Protein AF-A0A2T8ILS7-F1 (afdb_monomer_lite)

Sequence (224 aa):
MAMILRFVNDEGKVMERFLGLNHIEKCTSVALKEALVCMISSHKLSISKLRGQSYDGASNMRREFKDNLSRALQRKDQDKVEAMHLINGVKERLQDTRDNGWEPLFKRVKSFCDKNEIKVPNMDEEVNARGTYARRRQKVTNMHFYNVEIFLAAIDAILTEMNHRFSEVSSELLVCMAALNPRNSFSSFLVDKLVRLAEIYAEDFDVGHILVLPSELREFHFRV

Structure (mmCIF, N/CA/C/O backbone):
data_AF-A0A2T8ILS7-F1
#
_entry.id   AF-A0A2T8ILS7-F1
#
loop_
_atom_site.group_PDB
_atom_site.id
_atom_site.type_symbol
_atom_site.label_atom_id
_atom_site.label_alt_id
_atom_site.label_comp_id
_atom_site.label_asym_id
_atom_site.label_entity_id
_atom_site.label_seq_id
_atom_site.pdbx_PDB_ins_code
_atom_site.Cartn_x
_atom_site.Cartn_y
_atom_site.Cartn_z
_atom_site.occupancy
_atom_site.B_iso_or_equiv
_atom_site.auth_seq_id
_atom_site.auth_comp_id
_atom_site.auth_asym_id
_atom_site.auth_atom_id
_atom_site.pdbx_PDB_model_num
ATOM 1 N N . MET A 1 1 ? -22.811 -10.529 0.204 1.00 79.19 1 MET A N 1
ATOM 2 C CA . MET A 1 1 ? -22.446 -9.496 -0.787 1.00 79.19 1 MET A CA 1
ATOM 3 C C . MET A 1 1 ? -23.027 -8.167 -0.344 1.00 79.19 1 MET A C 1
ATOM 5 O O . MET A 1 1 ? -24.235 -8.092 -0.161 1.00 79.19 1 MET A O 1
ATOM 9 N N . ALA A 1 2 ? -22.184 -7.159 -0.134 1.00 81.75 2 ALA A N 1
ATOM 10 C CA . ALA A 1 2 ? -22.616 -5.783 0.099 1.00 81.75 2 ALA A CA 1
ATOM 11 C C . ALA A 1 2 ? -22.694 -5.043 -1.237 1.00 81.75 2 ALA A C 1
ATOM 13 O O . ALA A 1 2 ? -21.825 -5.244 -2.084 1.00 81.75 2 ALA A O 1
ATOM 14 N N . MET A 1 3 ? -23.715 -4.210 -1.430 1.00 83.69 3 MET A N 1
ATOM 15 C CA . MET A 1 3 ? -23.865 -3.421 -2.651 1.00 83.69 3 MET A CA 1
ATOM 16 C C . MET A 1 3 ? -23.933 -1.934 -2.316 1.00 83.69 3 MET A C 1
ATOM 18 O O . MET A 1 3 ? -24.738 -1.504 -1.489 1.00 83.69 3 MET A O 1
ATOM 22 N N . ILE A 1 4 ? -23.075 -1.154 -2.967 1.00 87.31 4 ILE A N 1
ATOM 23 C CA . ILE A 1 4 ? -23.024 0.303 -2.863 1.00 87.31 4 ILE A CA 1
ATOM 24 C C . ILE A 1 4 ? -23.190 0.854 -4.276 1.00 87.31 4 ILE A C 1
ATOM 26 O O . ILE A 1 4 ? -22.501 0.425 -5.200 1.00 87.31 4 ILE A O 1
ATOM 30 N N . LEU A 1 5 ? -24.117 1.791 -4.448 1.00 87.75 5 LEU A N 1
ATOM 31 C CA . LEU A 1 5 ? -24.317 2.508 -5.697 1.00 87.75 5 LEU A CA 1
ATOM 32 C C . LEU A 1 5 ? -23.567 3.830 -5.649 1.00 87.75 5 LEU A C 1
ATOM 34 O O . LEU A 1 5 ? -23.830 4.653 -4.774 1.00 87.75 5 LEU A O 1
ATOM 38 N N . ARG A 1 6 ? -22.697 4.052 -6.631 1.00 89.12 6 ARG A N 1
ATOM 39 C CA . ARG A 1 6 ? -22.097 5.357 -6.903 1.00 89.12 6 ARG A CA 1
ATOM 40 C C . ARG A 1 6 ? -22.792 5.979 -8.113 1.00 89.12 6 ARG A C 1
ATOM 42 O O . ARG A 1 6 ? -22.837 5.360 -9.174 1.00 89.12 6 ARG A O 1
ATOM 49 N N . PHE A 1 7 ? -23.335 7.181 -7.965 1.00 87.81 7 PHE A N 1
ATOM 50 C CA . PHE A 1 7 ? -23.998 7.918 -9.045 1.00 87.81 7 PHE A CA 1
ATOM 51 C C . PHE A 1 7 ? -23.718 9.419 -8.938 1.00 87.81 7 PHE A C 1
ATOM 53 O O . PHE A 1 7 ? -23.184 9.879 -7.936 1.00 87.81 7 PHE A O 1
ATOM 60 N N . VAL A 1 8 ? -24.048 10.181 -9.978 1.00 89.19 8 VAL A N 1
ATOM 61 C CA . VAL A 1 8 ? -23.941 11.646 -9.977 1.00 89.19 8 VAL A CA 1
ATOM 62 C C . VAL A 1 8 ? -25.347 12.217 -9.822 1.00 89.19 8 VAL A C 1
ATOM 64 O O . VAL A 1 8 ? -26.252 11.768 -10.526 1.00 89.19 8 VAL A O 1
ATOM 67 N N . ASN A 1 9 ? -25.551 13.130 -8.871 1.00 89.56 9 ASN A N 1
ATOM 68 C CA . ASN A 1 9 ? -26.843 13.794 -8.684 1.00 89.56 9 ASN A CA 1
ATOM 69 C C . ASN A 1 9 ? -27.039 14.940 -9.695 1.00 89.56 9 ASN A C 1
ATOM 71 O O . ASN A 1 9 ? -26.134 15.277 -10.458 1.00 89.56 9 ASN A O 1
ATOM 75 N N . ASP A 1 10 ? -28.210 15.575 -9.665 1.00 91.62 10 ASP A N 1
ATOM 76 C CA . ASP A 1 10 ? -28.548 16.674 -10.581 1.00 91.62 10 ASP A CA 1
ATOM 77 C C . ASP A 1 10 ? -27.663 17.925 -10.387 1.00 91.62 10 ASP A C 1
ATOM 79 O O . ASP A 1 10 ? -27.574 18.771 -11.271 1.00 91.62 10 ASP A O 1
ATOM 83 N N . GLU A 1 11 ? -26.944 18.020 -9.263 1.00 92.25 11 GLU A N 1
ATOM 84 C CA . GLU A 1 11 ? -25.957 19.073 -8.981 1.00 92.25 11 GLU A CA 1
ATOM 85 C C . GLU A 1 11 ? -24.552 18.742 -9.521 1.00 92.25 11 GLU A C 1
ATOM 87 O O . GLU A 1 11 ? -23.601 19.483 -9.272 1.00 92.25 11 GLU A O 1
ATOM 92 N N . GLY A 1 12 ? -24.379 17.609 -10.208 1.00 90.75 12 GLY A N 1
ATOM 93 C CA . GLY A 1 12 ? -23.079 17.164 -10.709 1.00 90.75 12 GLY A CA 1
ATOM 94 C C . GLY A 1 12 ? -22.152 16.582 -9.634 1.00 90.75 12 GLY A C 1
ATOM 95 O O . GLY A 1 12 ? -20.979 16.330 -9.910 1.00 90.75 12 GLY A O 1
ATOM 96 N N . LYS A 1 13 ? -22.645 16.341 -8.413 1.00 87.75 13 LYS A N 1
ATOM 97 C CA . LYS A 1 13 ? -21.859 15.772 -7.309 1.00 87.75 13 LYS A CA 1
ATOM 98 C C . LYS A 1 13 ? -21.913 14.250 -7.323 1.00 87.75 13 LYS A C 1
ATOM 100 O O . LYS A 1 13 ? -22.972 13.651 -7.510 1.00 87.75 13 LYS A O 1
ATOM 105 N N . VAL A 1 14 ? -20.763 13.622 -7.079 1.00 89.19 14 VAL A N 1
ATOM 106 C CA . VAL A 1 14 ? -20.658 12.168 -6.906 1.00 89.19 14 VAL A CA 1
ATOM 107 C C . VAL A 1 14 ? -21.230 11.785 -5.544 1.00 89.19 14 VAL A C 1
ATOM 109 O O . VAL A 1 14 ? -20.786 12.282 -4.513 1.00 89.19 14 VAL A O 1
ATOM 112 N N . MET A 1 15 ? -22.195 10.876 -5.552 1.00 88.12 15 MET A N 1
ATOM 113 C CA . MET A 1 15 ? -22.892 10.365 -4.381 1.00 88.12 15 MET A CA 1
ATOM 114 C C . MET A 1 15 ? -22.696 8.856 -4.272 1.00 88.12 15 MET A C 1
ATOM 116 O O . MET A 1 15 ? -22.739 8.144 -5.277 1.00 88.12 15 MET A O 1
ATOM 120 N N . GLU A 1 16 ? -22.549 8.363 -3.044 1.00 91.06 16 GLU A N 1
ATOM 121 C CA . GLU A 1 16 ? -22.534 6.935 -2.733 1.00 91.06 16 GLU A CA 1
ATOM 122 C C . GLU A 1 16 ? -23.684 6.577 -1.795 1.00 91.06 16 GLU A C 1
ATOM 124 O O . GLU A 1 16 ? -23.950 7.266 -0.805 1.00 91.06 16 GLU A O 1
ATOM 129 N N . ARG A 1 17 ? -24.399 5.498 -2.118 1.00 87.56 17 ARG A N 1
ATOM 130 C CA . ARG A 1 17 ? -25.520 4.997 -1.323 1.00 87.56 17 ARG A CA 1
ATOM 131 C C . ARG A 1 17 ? -25.414 3.497 -1.147 1.00 87.56 17 ARG A C 1
ATOM 133 O O . ARG A 1 17 ? -25.366 2.742 -2.115 1.00 87.56 17 ARG A O 1
ATOM 140 N N . PHE A 1 18 ? -25.399 3.073 0.106 1.00 86.50 18 PHE A N 1
ATOM 141 C CA . PHE A 1 18 ? -25.503 1.669 0.456 1.00 86.50 18 PHE A CA 1
ATOM 142 C C . PHE A 1 18 ? -26.910 1.152 0.128 1.00 86.50 18 PHE A C 1
ATOM 144 O O . PHE A 1 18 ? -27.898 1.747 0.550 1.00 86.50 18 PHE A O 1
ATOM 151 N N . LEU A 1 19 ? -26.986 0.068 -0.644 1.00 86.38 19 LEU A N 1
ATOM 152 C CA . LEU A 1 19 ? -28.240 -0.565 -1.067 1.00 86.38 19 LEU A CA 1
ATOM 153 C C . LEU A 1 19 ? -28.626 -1.751 -0.180 1.00 86.38 19 LEU A C 1
ATOM 155 O O . LEU A 1 19 ? -29.806 -2.053 -0.048 1.00 86.38 19 LEU A O 1
ATOM 159 N N . GLY A 1 20 ? -27.650 -2.428 0.429 1.00 85.81 20 GLY A N 1
ATOM 160 C CA . GLY A 1 20 ? -27.923 -3.522 1.356 1.00 85.81 20 GLY A CA 1
ATOM 161 C C . GLY A 1 20 ? -26.911 -4.661 1.315 1.00 85.81 20 GLY A C 1
ATOM 162 O O . GLY A 1 20 ? -25.931 -4.655 0.562 1.00 85.81 20 GLY A O 1
ATOM 163 N N . LEU A 1 21 ? -27.186 -5.666 2.150 1.00 84.88 21 LEU A N 1
ATOM 164 C CA . LEU A 1 21 ? -26.481 -6.945 2.196 1.00 84.88 21 LEU A CA 1
ATOM 165 C C . LEU A 1 21 ? -27.379 -8.031 1.608 1.00 84.88 21 LEU A C 1
ATOM 167 O O . LEU A 1 21 ? -28.481 -8.246 2.101 1.00 84.88 21 LEU A O 1
ATOM 171 N N . ASN A 1 22 ? -26.887 -8.754 0.600 1.00 82.06 22 ASN A N 1
ATOM 172 C CA . ASN A 1 22 ? -27.479 -10.026 0.191 1.00 82.06 22 ASN A CA 1
ATOM 173 C C . ASN A 1 22 ? -26.662 -11.180 0.754 1.00 82.06 22 ASN A C 1
ATOM 175 O O . ASN A 1 22 ? -25.435 -11.216 0.574 1.00 82.06 22 ASN A O 1
ATOM 179 N N . HIS A 1 23 ? -27.326 -12.137 1.388 1.00 82.31 23 HIS A N 1
ATOM 180 C CA . HIS A 1 23 ? -26.690 -13.403 1.708 1.00 82.31 23 HIS A CA 1
ATOM 181 C C . HIS A 1 23 ? -26.564 -14.230 0.423 1.00 82.31 23 HIS A C 1
ATOM 183 O O . HIS A 1 23 ? -27.517 -14.351 -0.337 1.00 82.31 23 HIS A O 1
ATOM 189 N N . ILE A 1 24 ? -25.372 -14.761 0.154 1.00 78.62 24 ILE A N 1
ATOM 190 C CA . ILE A 1 24 ? -25.114 -15.610 -1.011 1.00 78.62 24 ILE A CA 1
ATOM 191 C C . ILE A 1 24 ? -24.336 -16.815 -0.504 1.00 78.62 24 ILE A C 1
ATOM 193 O O . ILE A 1 24 ? -23.228 -16.651 0.004 1.00 78.62 24 ILE A O 1
ATOM 197 N N . GLU A 1 25 ? -24.906 -18.010 -0.648 1.00 75.19 25 GLU A N 1
ATOM 198 C CA . GLU A 1 25 ? -24.285 -19.252 -0.172 1.00 75.19 25 GLU A CA 1
ATOM 199 C C . GLU A 1 25 ? -23.002 -19.603 -0.941 1.00 75.19 25 GLU A C 1
ATOM 201 O O . GLU A 1 25 ? -22.068 -20.169 -0.377 1.00 75.19 25 GLU A O 1
ATOM 206 N N . LYS A 1 26 ? -22.935 -19.266 -2.239 1.00 73.88 26 LYS A N 1
ATOM 207 C CA . LYS A 1 26 ? -21.796 -19.574 -3.118 1.00 73.88 26 LYS A CA 1
ATOM 208 C C . LYS A 1 26 ? -21.398 -18.366 -3.966 1.00 73.88 26 LYS A C 1
ATOM 210 O O . LYS A 1 26 ? -22.186 -17.894 -4.778 1.00 73.88 26 LYS A O 1
ATOM 215 N N . CYS A 1 27 ? -20.144 -17.923 -3.869 1.00 75.88 27 CYS A N 1
ATOM 216 C CA . CYS A 1 27 ? -19.578 -16.819 -4.663 1.00 75.88 27 CYS A CA 1
ATOM 217 C C . CYS A 1 27 ? -19.239 -17.222 -6.115 1.00 75.88 27 CYS A C 1
ATOM 219 O O . CYS A 1 27 ? -18.140 -16.961 -6.600 1.00 75.88 27 CYS A O 1
ATOM 221 N N . THR A 1 28 ? -20.157 -17.893 -6.810 1.00 79.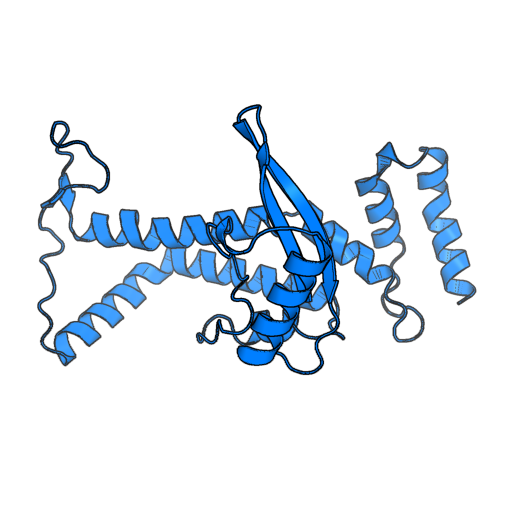06 28 THR A N 1
ATOM 222 C CA . THR A 1 28 ? -20.011 -18.176 -8.248 1.00 79.06 28 THR A CA 1
ATOM 223 C C . THR A 1 28 ? -20.454 -16.969 -9.073 1.00 79.06 28 THR A C 1
ATOM 225 O O . THR A 1 28 ? -21.266 -16.162 -8.619 1.00 79.06 28 THR A O 1
ATOM 228 N N . SER A 1 29 ? -19.952 -16.844 -10.303 1.00 72.81 29 SER A N 1
ATOM 229 C CA . SER A 1 29 ? -20.335 -15.755 -11.216 1.00 72.81 29 SER A CA 1
ATOM 230 C C . SER A 1 29 ? -21.847 -15.697 -11.469 1.00 72.81 29 SER A C 1
ATOM 232 O O . SER A 1 29 ? -22.412 -14.608 -11.540 1.00 72.81 29 SER A O 1
ATOM 234 N N . VAL A 1 30 ? -22.511 -16.854 -11.548 1.00 78.75 30 VAL A N 1
ATOM 235 C CA . VAL A 1 30 ? -23.964 -16.962 -11.750 1.00 78.75 30 VAL A CA 1
ATOM 236 C C . VAL A 1 30 ? -24.731 -16.473 -10.521 1.00 78.75 30 VAL A C 1
ATOM 238 O O . VAL A 1 30 ? -25.553 -15.569 -10.644 1.00 78.75 30 VAL A O 1
ATOM 241 N N . ALA A 1 31 ? -24.401 -16.982 -9.330 1.00 80.56 31 ALA A N 1
ATOM 242 C CA . ALA A 1 31 ? -25.081 -16.595 -8.092 1.00 80.56 31 ALA A CA 1
ATOM 243 C C . ALA A 1 31 ? -24.886 -15.106 -7.751 1.00 80.56 31 ALA A C 1
ATOM 245 O O . ALA A 1 31 ? -25.811 -14.440 -7.291 1.00 80.56 31 ALA A O 1
ATOM 246 N N . LEU A 1 32 ? -23.696 -14.554 -8.018 1.00 82.50 32 LEU A N 1
ATOM 247 C CA . LEU A 1 32 ? -23.422 -13.125 -7.844 1.00 82.50 32 LEU A CA 1
ATOM 248 C C . LEU A 1 32 ? -24.237 -12.267 -8.816 1.00 82.50 32 LEU A C 1
ATOM 250 O O . LEU A 1 32 ? -24.796 -11.248 -8.410 1.00 82.50 32 LEU A O 1
ATOM 254 N N . LYS A 1 33 ? -24.332 -12.685 -10.085 1.00 85.69 33 LYS A N 1
ATOM 255 C CA . LYS A 1 33 ? -25.158 -12.009 -11.090 1.00 85.69 33 LYS A CA 1
ATOM 256 C C . LYS A 1 33 ? -26.623 -11.992 -10.661 1.00 85.69 33 LYS A C 1
ATOM 258 O O . LYS A 1 33 ? -27.232 -10.928 -10.667 1.00 85.69 33 LYS A O 1
ATOM 263 N N . GLU A 1 34 ? -27.180 -13.137 -10.280 1.00 86.44 34 GLU A N 1
ATOM 264 C CA . GLU A 1 34 ? -28.579 -13.244 -9.850 1.00 86.44 34 GLU A CA 1
ATOM 265 C C . GLU A 1 34 ? -28.856 -12.373 -8.624 1.00 86.44 34 GLU A C 1
ATOM 267 O O . GLU A 1 34 ? -29.776 -11.558 -8.643 1.00 86.44 34 GLU A O 1
ATOM 272 N N . ALA A 1 35 ? -28.003 -12.450 -7.600 1.00 85.94 35 ALA A N 1
ATOM 273 C CA . ALA A 1 35 ? -28.140 -11.643 -6.392 1.00 85.94 35 ALA A CA 1
ATOM 274 C C . ALA A 1 35 ? -28.085 -10.130 -6.669 1.00 85.94 35 ALA A C 1
ATOM 276 O O . ALA A 1 35 ? -28.807 -9.361 -6.027 1.00 85.94 35 ALA A O 1
ATOM 277 N N . LEU A 1 36 ? -27.245 -9.698 -7.616 1.00 87.06 36 LEU A N 1
ATOM 278 C CA . LEU A 1 36 ? -27.123 -8.299 -8.026 1.00 87.06 36 LEU A CA 1
ATOM 279 C C . LEU A 1 36 ? -28.360 -7.843 -8.804 1.00 87.06 36 LEU A C 1
ATOM 281 O O . LEU A 1 36 ? -28.938 -6.804 -8.486 1.00 87.06 36 LEU A O 1
ATOM 285 N N . VAL A 1 37 ? -28.811 -8.642 -9.774 1.00 87.81 37 VAL A N 1
ATOM 286 C CA . VAL A 1 37 ? -30.026 -8.364 -10.553 1.00 87.81 37 VAL A CA 1
ATOM 287 C C . VAL A 1 37 ? -31.246 -8.269 -9.636 1.00 87.81 37 VAL A C 1
ATOM 289 O O . VAL A 1 37 ? -32.008 -7.305 -9.737 1.00 87.81 37 VAL A O 1
ATOM 292 N N . CYS A 1 38 ? -31.405 -9.210 -8.701 1.00 86.94 38 CYS A N 1
ATOM 293 C CA . CYS A 1 38 ? -32.498 -9.204 -7.731 1.00 86.94 38 CYS A CA 1
ATOM 294 C C . CYS A 1 38 ? -32.485 -7.944 -6.857 1.00 86.94 38 CYS A C 1
ATOM 296 O O . CYS A 1 38 ? -33.529 -7.318 -6.688 1.00 86.94 38 CYS A O 1
ATOM 298 N N . MET A 1 39 ? -31.323 -7.533 -6.341 1.00 87.75 39 MET A N 1
ATOM 299 C CA . MET A 1 39 ? -31.233 -6.371 -5.449 1.00 87.75 39 MET A CA 1
ATOM 300 C C . MET A 1 39 ? -31.427 -5.035 -6.182 1.00 87.75 39 MET A C 1
ATOM 302 O O . MET A 1 39 ? -32.034 -4.115 -5.639 1.00 87.75 39 MET A O 1
ATOM 306 N N . ILE A 1 40 ? -30.956 -4.912 -7.423 1.00 87.50 40 ILE A N 1
ATOM 307 C CA . ILE A 1 40 ? -31.235 -3.734 -8.259 1.00 87.50 40 ILE A CA 1
ATOM 308 C C . ILE A 1 40 ? -32.742 -3.648 -8.555 1.00 87.50 40 ILE A C 1
ATOM 310 O O . ILE A 1 40 ? -33.348 -2.585 -8.406 1.00 87.50 40 ILE A O 1
ATOM 314 N N . SER A 1 41 ? -33.360 -4.783 -8.898 1.00 88.12 41 SER A N 1
ATOM 315 C CA . SER A 1 41 ? -34.794 -4.856 -9.204 1.00 88.12 41 SER A CA 1
ATOM 316 C C . SER A 1 41 ? -35.669 -4.540 -7.987 1.00 88.12 41 SER A C 1
ATOM 318 O O . SER A 1 41 ? -36.654 -3.814 -8.125 1.00 88.12 41 SER A O 1
ATOM 320 N N . SER A 1 42 ? -35.305 -5.013 -6.787 1.00 88.25 42 SER A N 1
ATOM 321 C CA . SER A 1 42 ? -36.067 -4.740 -5.557 1.00 88.25 42 SER A CA 1
ATOM 322 C C . SER A 1 42 ? -36.103 -3.253 -5.194 1.00 88.25 42 SER A C 1
ATOM 324 O O . SER A 1 42 ? -37.085 -2.781 -4.626 1.00 88.25 42 SER A O 1
ATOM 326 N N . HIS A 1 43 ? -35.082 -2.494 -5.597 1.00 86.69 43 HIS A N 1
ATOM 327 C CA . HIS A 1 43 ? -35.006 -1.044 -5.411 1.00 86.69 43 HIS A CA 1
ATOM 328 C C . HIS A 1 43 ? -35.568 -0.247 -6.599 1.00 86.69 43 HIS A C 1
ATOM 330 O O . HIS A 1 43 ? -35.384 0.967 -6.665 1.00 86.69 43 HIS A O 1
ATOM 336 N N . LYS A 1 44 ? -36.258 -0.910 -7.543 1.00 88.69 44 LYS A N 1
ATOM 337 C CA . LYS A 1 44 ? -36.826 -0.306 -8.766 1.00 88.69 44 LYS A CA 1
ATOM 338 C C . LYS A 1 44 ? -35.783 0.425 -9.620 1.00 88.69 44 LYS A C 1
ATOM 340 O O . LYS A 1 44 ? -36.104 1.354 -10.362 1.00 88.69 44 LYS A O 1
ATOM 345 N N . LEU A 1 45 ? -34.524 0.010 -9.518 1.00 85.44 45 LEU A N 1
ATOM 346 C CA . LEU A 1 45 ? -33.436 0.547 -10.318 1.00 85.44 45 LEU A CA 1
ATOM 347 C C . LEU A 1 45 ? -33.347 -0.233 -11.632 1.00 85.44 45 LEU A C 1
ATOM 349 O O . LEU A 1 45 ? -33.584 -1.437 -11.681 1.00 85.44 45 LEU A O 1
ATOM 353 N N . SER A 1 46 ? -33.002 0.456 -12.720 1.00 84.44 46 SER A N 1
ATOM 354 C CA . SER A 1 46 ? -32.848 -0.188 -14.026 1.00 84.44 46 SER A CA 1
ATOM 355 C C . SER A 1 46 ? -31.398 -0.575 -14.277 1.00 84.44 46 SER A C 1
ATOM 357 O O . SER A 1 46 ? -30.520 0.290 -14.295 1.00 84.44 46 SER A O 1
ATOM 359 N N . ILE A 1 47 ? -31.163 -1.852 -14.584 1.00 82.50 47 ILE A N 1
ATOM 360 C CA . ILE A 1 47 ? -29.844 -2.364 -14.989 1.00 82.50 47 ILE A CA 1
ATOM 361 C C . ILE A 1 47 ? -29.327 -1.646 -16.239 1.00 82.50 47 ILE A C 1
ATOM 363 O O . ILE A 1 47 ? -28.129 -1.414 -16.353 1.00 82.50 47 ILE A O 1
ATOM 367 N N . SER A 1 48 ? -30.208 -1.216 -17.148 1.00 84.56 48 SER A N 1
ATOM 368 C CA . SER A 1 48 ? -29.804 -0.493 -18.365 1.00 84.56 48 SER A CA 1
ATOM 369 C C . SER A 1 48 ? -29.103 0.842 -18.091 1.00 84.56 48 SER A C 1
ATOM 371 O O . SER A 1 48 ? -28.421 1.370 -18.966 1.00 84.56 48 SER A O 1
ATOM 373 N N . LYS A 1 49 ? -29.260 1.396 -16.882 1.00 82.00 49 LYS A N 1
ATOM 374 C CA . LYS A 1 49 ? -28.596 2.632 -16.454 1.00 82.00 49 LYS A CA 1
ATOM 375 C C . LYS A 1 49 ? -27.257 2.379 -15.753 1.00 82.00 49 LYS A C 1
ATOM 377 O O . LYS A 1 49 ? -26.562 3.341 -15.434 1.00 82.00 49 LYS A O 1
ATOM 382 N N . LEU A 1 50 ? -26.873 1.120 -15.527 1.00 82.44 50 LEU A N 1
ATOM 383 C CA . LEU A 1 50 ? -25.590 0.765 -14.929 1.00 82.44 50 LEU A CA 1
ATOM 384 C C . LEU A 1 50 ? -24.457 1.047 -15.926 1.00 82.44 50 LEU A C 1
ATOM 386 O O . LEU A 1 50 ? -24.439 0.510 -17.031 1.00 82.44 50 LEU A O 1
ATOM 390 N N . ARG A 1 51 ? -23.508 1.905 -15.542 1.00 82.44 51 ARG A N 1
ATOM 391 C CA . ARG A 1 51 ? -22.388 2.322 -16.410 1.00 82.44 51 ARG A CA 1
ATOM 392 C C . ARG A 1 51 ? -21.086 1.581 -16.144 1.00 82.44 51 ARG A C 1
ATOM 394 O O . ARG A 1 51 ? -20.193 1.598 -16.981 1.00 82.44 51 ARG A O 1
ATOM 401 N N . GLY A 1 52 ? -20.983 0.924 -15.000 1.00 78.75 52 GLY A N 1
ATOM 402 C CA . GLY A 1 52 ? -19.807 0.168 -14.619 1.00 78.75 52 GLY A CA 1
ATOM 403 C C . GLY A 1 52 ? -20.026 -0.522 -13.287 1.00 78.75 52 GLY A C 1
ATOM 404 O O . GLY A 1 52 ? -20.893 -0.135 -12.505 1.00 78.75 52 GLY A O 1
ATOM 405 N N . GLN A 1 53 ? -19.227 -1.551 -13.051 1.00 72.38 53 GLN A N 1
ATOM 406 C CA . GLN A 1 53 ? -19.145 -2.253 -11.781 1.00 72.38 53 GLN A CA 1
ATOM 407 C C . GLN A 1 53 ? -17.705 -2.149 -11.284 1.00 72.38 53 GLN A C 1
ATOM 409 O O . GLN A 1 53 ? -16.766 -2.372 -12.048 1.00 72.38 53 GLN A O 1
ATOM 414 N N . SER A 1 54 ? -17.526 -1.815 -10.012 1.00 64.12 54 SER A N 1
ATOM 415 C CA . SER A 1 54 ? -16.230 -1.871 -9.342 1.00 64.12 54 SER A CA 1
ATOM 416 C C . SER A 1 54 ? -16.256 -3.043 -8.370 1.00 64.12 54 SER A C 1
ATOM 418 O O . SER A 1 54 ? -16.752 -2.913 -7.254 1.00 64.12 54 SER A O 1
ATOM 420 N N . TYR A 1 55 ? -15.766 -4.200 -8.812 1.00 61.00 55 TYR A N 1
ATOM 421 C CA . TYR A 1 55 ? -15.438 -5.291 -7.898 1.00 61.00 55 TYR A CA 1
ATOM 422 C C . TYR A 1 55 ? -14.111 -4.960 -7.216 1.00 61.00 55 TYR A C 1
ATOM 424 O O . TYR A 1 55 ? -13.127 -4.666 -7.900 1.00 61.00 55 TYR A O 1
ATOM 432 N N . ASP A 1 56 ? -14.051 -5.042 -5.889 1.00 59.22 56 ASP A N 1
ATOM 433 C CA . ASP A 1 56 ? -12.772 -5.157 -5.210 1.00 59.22 56 ASP A CA 1
ATOM 434 C C . ASP A 1 56 ? -12.230 -6.562 -5.506 1.00 59.22 56 ASP A C 1
ATOM 436 O O . ASP A 1 56 ? -12.686 -7.583 -5.003 1.00 59.22 56 ASP A O 1
ATOM 440 N N . GLY A 1 57 ? -11.273 -6.650 -6.426 1.00 50.91 57 GLY A N 1
ATOM 441 C CA . GLY A 1 57 ? -10.604 -7.899 -6.787 1.00 50.91 57 GLY A CA 1
ATOM 442 C C . GLY A 1 57 ? -9.714 -8.455 -5.668 1.00 50.91 57 GLY A C 1
ATOM 443 O O . GLY A 1 57 ? -8.555 -8.770 -5.920 1.00 50.91 57 GLY A O 1
ATOM 444 N N . ALA A 1 58 ? -10.211 -8.570 -4.434 1.00 50.56 58 ALA A N 1
ATOM 445 C CA . ALA A 1 58 ? -9.446 -9.051 -3.288 1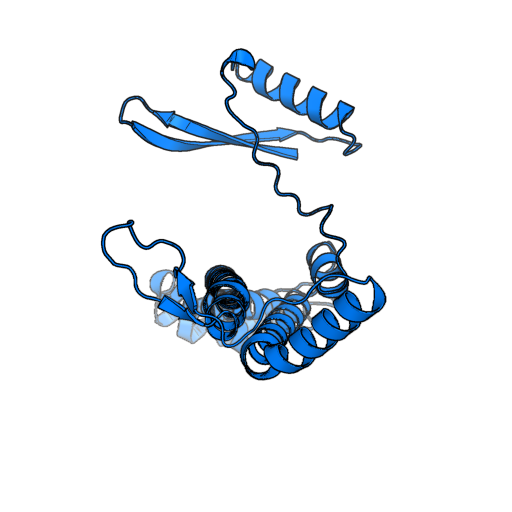.00 50.56 58 ALA A CA 1
ATOM 446 C C . ALA A 1 58 ? -9.156 -10.564 -3.359 1.00 50.56 58 ALA A C 1
ATOM 448 O O . ALA A 1 58 ? -8.148 -11.022 -2.824 1.00 50.56 58 ALA A O 1
ATOM 449 N N . SER A 1 59 ? -9.987 -11.350 -4.052 1.00 45.22 59 SER A N 1
ATOM 450 C CA . SER A 1 59 ? -9.887 -12.819 -4.077 1.00 45.22 59 SER A CA 1
ATOM 451 C C . SER A 1 59 ? -8.956 -13.402 -5.150 1.00 45.22 59 SER A C 1
ATOM 453 O O . SER A 1 59 ? -8.632 -14.582 -5.069 1.00 45.22 59 SER A O 1
ATOM 455 N N . ASN A 1 60 ? -8.467 -12.606 -6.111 1.00 42.84 60 ASN A N 1
ATOM 456 C CA . ASN A 1 60 ? -7.611 -13.096 -7.208 1.00 42.84 60 ASN A CA 1
ATOM 457 C C . ASN A 1 60 ? -6.177 -12.539 -7.211 1.00 42.84 60 ASN A C 1
ATOM 459 O O . ASN A 1 60 ? -5.426 -12.760 -8.161 1.00 42.84 60 ASN A O 1
ATOM 463 N N . MET A 1 61 ? -5.739 -11.874 -6.139 1.00 41.47 61 MET A N 1
ATOM 464 C CA . MET A 1 61 ? -4.343 -11.446 -5.980 1.00 41.47 61 MET A CA 1
ATOM 465 C C . MET A 1 61 ? -3.415 -12.601 -5.546 1.00 41.47 61 MET A C 1
ATOM 467 O O . MET A 1 61 ? -2.690 -12.492 -4.561 1.00 41.47 61 MET A O 1
ATOM 471 N N . ARG A 1 62 ? -3.386 -13.708 -6.300 1.00 42.38 62 ARG A N 1
ATOM 472 C CA . ARG A 1 62 ? -2.299 -14.701 -6.223 1.00 42.38 62 ARG A CA 1
ATOM 473 C C . ARG A 1 62 ? -1.115 -14.207 -7.058 1.00 42.38 62 ARG A C 1
ATOM 475 O O . ARG A 1 62 ? -0.985 -14.529 -8.234 1.00 42.38 62 ARG A O 1
ATOM 482 N N . ARG A 1 63 ? -0.247 -13.399 -6.449 1.00 41.12 63 ARG A N 1
ATOM 483 C CA . ARG A 1 63 ? 1.144 -13.216 -6.895 1.00 41.12 63 ARG A CA 1
ATOM 484 C C . ARG A 1 63 ? 2.071 -13.323 -5.685 1.00 41.12 63 ARG A C 1
ATOM 486 O O . ARG A 1 63 ? 1.745 -12.826 -4.609 1.00 41.12 63 ARG A O 1
ATOM 493 N N . GLU A 1 64 ? 3.217 -13.964 -5.902 1.00 42.97 64 GLU A N 1
ATOM 494 C CA . GLU A 1 64 ? 4.219 -14.435 -4.924 1.00 42.97 64 GLU A CA 1
ATOM 495 C C . GLU A 1 64 ? 4.602 -13.458 -3.795 1.00 42.97 64 GLU A C 1
ATOM 497 O O . GLU A 1 64 ? 4.983 -13.898 -2.717 1.00 42.97 64 GLU A O 1
ATOM 502 N N . PHE A 1 65 ? 4.445 -12.142 -3.966 1.00 41.06 65 PHE A N 1
ATOM 503 C CA . PHE A 1 65 ? 4.807 -11.158 -2.936 1.00 41.06 65 PHE A CA 1
ATOM 504 C C . PHE A 1 65 ? 3.761 -10.942 -1.826 1.00 41.06 65 PHE A C 1
ATOM 506 O O . PHE A 1 65 ? 4.079 -10.298 -0.819 1.00 41.06 65 PHE A O 1
ATOM 513 N N . LYS A 1 66 ? 2.530 -11.459 -1.983 1.00 46.84 66 LYS A N 1
ATOM 514 C CA . LYS A 1 66 ? 1.374 -11.160 -1.112 1.00 46.84 66 LYS A CA 1
ATOM 515 C C . LYS A 1 66 ? 0.676 -12.377 -0.500 1.00 46.84 66 LYS A C 1
ATOM 517 O O . LYS A 1 66 ? -0.332 -12.186 0.171 1.00 46.84 66 LYS A O 1
ATOM 522 N N . ASP A 1 67 ? 1.178 -13.599 -0.674 1.00 53.75 67 ASP A N 1
ATOM 523 C CA . ASP A 1 67 ? 0.430 -14.787 -0.227 1.00 53.75 67 ASP A CA 1
ATOM 524 C C . ASP A 1 67 ? 0.247 -14.821 1.302 1.00 53.75 67 ASP A C 1
ATOM 526 O O . ASP A 1 67 ? -0.842 -15.099 1.791 1.00 53.75 67 ASP A O 1
ATOM 530 N N . ASN A 1 68 ? 1.261 -14.414 2.074 1.00 54.38 68 ASN A N 1
ATOM 531 C CA . ASN A 1 68 ? 1.161 -14.390 3.536 1.00 54.38 68 ASN A CA 1
ATOM 532 C C . ASN A 1 68 ? 0.294 -13.246 4.061 1.00 54.38 68 ASN A C 1
ATOM 534 O O . ASN A 1 68 ? -0.620 -13.521 4.828 1.00 54.38 68 ASN A O 1
ATOM 538 N N . LEU A 1 69 ? 0.520 -11.999 3.626 1.00 50.12 69 LEU A N 1
ATOM 539 C CA . LEU A 1 69 ? -0.275 -10.850 4.081 1.00 50.12 69 LEU A CA 1
ATOM 540 C C . LEU A 1 69 ? -1.736 -10.950 3.613 1.00 50.12 69 LEU A C 1
ATOM 542 O O . LEU A 1 69 ? -2.649 -10.695 4.390 1.00 50.12 69 LEU A O 1
ATOM 546 N N . SER A 1 70 ? -1.980 -11.362 2.365 1.00 54.50 70 SER A N 1
ATOM 547 C CA . SER A 1 70 ? -3.344 -11.518 1.846 1.00 54.50 70 SER A CA 1
ATOM 548 C C . SER A 1 70 ? -4.093 -12.631 2.573 1.00 54.50 70 SER A C 1
ATOM 550 O O . SER A 1 70 ? -5.251 -12.451 2.932 1.00 54.50 70 SER A O 1
ATOM 552 N N . ARG A 1 71 ? -3.444 -13.776 2.815 1.00 54.31 71 ARG A N 1
ATOM 553 C CA . ARG A 1 71 ? -4.051 -14.901 3.538 1.00 54.31 71 ARG A CA 1
ATOM 554 C C . ARG A 1 71 ? -4.239 -14.594 5.020 1.00 54.31 71 ARG A C 1
ATOM 556 O O . ARG A 1 71 ? -5.204 -15.066 5.606 1.00 54.31 71 ARG A O 1
ATOM 563 N N . ALA A 1 72 ? -3.334 -13.815 5.604 1.00 54.72 72 ALA A N 1
ATOM 564 C CA . ALA A 1 72 ? -3.436 -13.276 6.951 1.00 54.72 72 ALA A CA 1
ATOM 565 C C . ALA A 1 72 ? -4.682 -12.392 7.083 1.00 54.72 72 ALA A C 1
ATOM 567 O O . ALA A 1 72 ? -5.608 -12.780 7.789 1.00 54.72 72 ALA A O 1
ATOM 568 N N . LEU A 1 73 ? -4.766 -11.301 6.312 1.00 48.53 73 LEU A N 1
ATOM 569 C CA . LEU A 1 73 ? -5.868 -10.328 6.371 1.00 48.53 73 LEU A CA 1
ATOM 570 C C . LEU A 1 73 ? -7.255 -10.923 6.059 1.00 48.53 73 LEU A C 1
ATOM 572 O O . LEU A 1 73 ? -8.273 -10.323 6.391 1.00 48.53 73 LEU A O 1
ATOM 576 N N . GLN A 1 74 ? -7.313 -12.083 5.398 1.00 54.00 74 GLN A N 1
ATOM 577 C CA . GLN A 1 74 ? -8.557 -12.780 5.048 1.00 54.00 74 GLN A CA 1
ATOM 578 C C . GLN A 1 74 ? -9.039 -13.780 6.118 1.00 54.00 74 GLN A C 1
ATOM 580 O O . GLN A 1 74 ? -10.128 -14.343 5.977 1.00 54.00 74 GLN A O 1
ATOM 585 N N . ARG A 1 75 ? -8.263 -14.030 7.182 1.00 53.69 75 ARG A N 1
ATOM 586 C CA . ARG A 1 75 ? -8.651 -14.931 8.280 1.00 53.69 75 ARG A CA 1
ATOM 587 C C . ARG A 1 75 ? -9.604 -14.234 9.254 1.00 53.69 75 ARG A C 1
ATOM 589 O O . ARG A 1 75 ? -9.341 -13.128 9.711 1.00 53.69 75 ARG A O 1
ATOM 596 N N . LYS A 1 76 ? -10.710 -14.903 9.606 1.00 48.22 76 LYS A N 1
ATOM 597 C CA . LYS A 1 76 ? -11.729 -14.392 10.555 1.00 48.22 76 LYS A CA 1
ATOM 598 C C . LYS A 1 76 ? -11.234 -14.348 12.005 1.00 48.22 76 LYS A C 1
ATOM 600 O O . LYS A 1 76 ? -11.864 -13.744 12.863 1.00 48.22 76 LYS A O 1
ATOM 605 N N . ASP A 1 77 ? -10.131 -15.029 12.260 1.00 54.16 77 ASP A N 1
ATOM 606 C CA . ASP A 1 77 ? -9.558 -15.363 13.552 1.00 54.16 77 ASP A CA 1
ATOM 607 C C . ASP A 1 77 ? -8.213 -14.661 13.797 1.00 54.16 77 ASP A C 1
ATOM 609 O O . ASP A 1 77 ? -7.481 -15.049 14.711 1.00 54.16 77 ASP A O 1
ATOM 613 N N . GLN A 1 78 ? -7.880 -13.643 13.000 1.00 52.69 78 GLN A N 1
ATOM 614 C CA . GLN A 1 78 ? -6.588 -12.981 13.093 1.00 52.69 78 GLN A CA 1
ATOM 615 C C . GLN A 1 78 ? -6.455 -12.089 14.329 1.00 52.69 78 GLN A C 1
ATOM 617 O O . GLN A 1 78 ? -7.336 -11.288 14.646 1.00 52.69 78 GLN A O 1
ATOM 622 N N . ASP A 1 79 ? -5.300 -12.199 14.982 1.00 60.25 79 ASP A N 1
ATOM 623 C CA . ASP A 1 79 ? -4.827 -11.182 15.907 1.00 60.25 79 ASP A CA 1
ATOM 624 C C . ASP A 1 79 ? -4.516 -9.911 15.103 1.00 60.25 79 ASP A C 1
ATOM 626 O O . ASP A 1 79 ? -3.689 -9.923 14.186 1.00 60.25 79 ASP A O 1
ATOM 630 N N . LYS A 1 80 ? -5.225 -8.819 15.407 1.00 59.25 80 LYS A N 1
ATOM 631 C CA . LYS A 1 80 ? -5.053 -7.530 14.723 1.00 59.25 80 LYS A CA 1
ATOM 632 C C . LYS A 1 80 ? -3.615 -7.011 14.854 1.00 59.25 80 LYS A C 1
ATOM 634 O O . LYS A 1 80 ? -3.153 -6.321 13.950 1.00 59.25 80 LYS A O 1
ATOM 639 N N . VAL A 1 81 ? -2.896 -7.383 15.918 1.00 62.38 81 VAL A N 1
ATOM 640 C CA . VAL A 1 81 ? -1.482 -7.025 16.123 1.00 62.38 81 VAL A CA 1
ATOM 641 C C . VAL A 1 81 ? -0.580 -7.737 15.112 1.00 62.38 81 VAL A C 1
ATOM 643 O O . VAL A 1 81 ? 0.279 -7.110 14.495 1.00 62.38 81 VAL A O 1
ATOM 646 N N . GLU A 1 82 ? -0.828 -9.021 14.850 1.00 65.94 82 GLU A N 1
ATOM 647 C CA . GLU A 1 82 ? -0.062 -9.808 13.873 1.00 65.94 82 GLU A CA 1
ATOM 648 C C . GLU A 1 82 ? -0.247 -9.273 12.443 1.00 65.94 82 GLU A C 1
ATOM 650 O O . GLU A 1 82 ? 0.699 -9.189 11.659 1.00 65.94 82 GLU A O 1
ATOM 655 N N . ALA A 1 83 ? -1.462 -8.835 12.099 1.00 65.88 83 ALA A N 1
ATOM 656 C CA . ALA A 1 83 ? -1.726 -8.182 10.817 1.00 65.88 83 ALA A CA 1
ATOM 657 C C . ALA A 1 83 ? -0.898 -6.897 10.632 1.00 65.88 83 ALA A C 1
ATOM 659 O O . ALA A 1 83 ? -0.399 -6.644 9.533 1.00 65.88 83 ALA A O 1
ATOM 660 N N . MET A 1 84 ? -0.704 -6.117 11.701 1.00 71.75 84 MET A N 1
ATOM 661 C CA . MET A 1 84 ? 0.092 -4.888 11.661 1.00 71.75 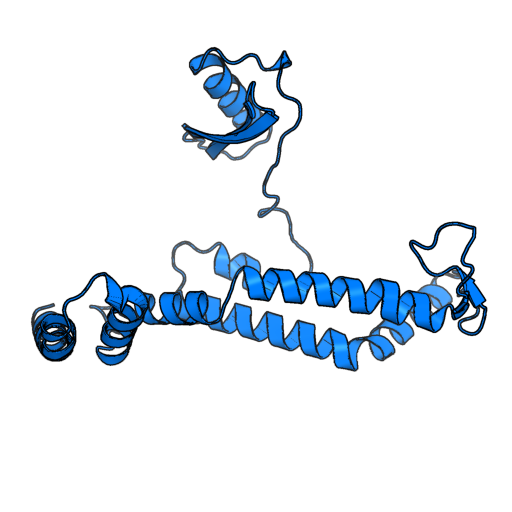84 MET A CA 1
ATOM 662 C C . MET A 1 84 ? 1.580 -5.155 11.457 1.00 71.75 84 MET A C 1
ATOM 664 O O . MET A 1 84 ? 2.205 -4.489 10.630 1.00 71.75 84 MET A O 1
ATOM 668 N N . HIS A 1 85 ? 2.141 -6.157 12.137 1.00 73.69 85 HIS A N 1
ATOM 669 C CA . HIS A 1 85 ? 3.531 -6.561 11.912 1.00 73.69 85 HIS A CA 1
ATOM 670 C C . HIS A 1 85 ? 3.775 -6.956 10.452 1.00 73.69 85 HIS A C 1
ATOM 672 O O . HIS A 1 85 ? 4.769 -6.543 9.853 1.00 73.69 85 HIS A O 1
ATOM 678 N N . LEU A 1 86 ? 2.830 -7.669 9.836 1.00 75.06 86 LEU A N 1
ATOM 679 C CA . LEU A 1 86 ? 2.913 -8.025 8.420 1.00 75.06 86 LEU A CA 1
ATOM 680 C C . LEU A 1 86 ? 2.812 -6.804 7.495 1.00 75.06 86 LEU A C 1
ATOM 682 O O . LEU A 1 86 ? 3.515 -6.749 6.486 1.00 75.06 86 LEU A O 1
ATOM 686 N N . ILE A 1 87 ? 1.957 -5.827 7.811 1.00 79.94 87 ILE A N 1
ATOM 687 C CA . ILE A 1 87 ? 1.847 -4.578 7.041 1.00 79.94 87 ILE A CA 1
ATOM 688 C C . ILE A 1 87 ? 3.165 -3.802 7.098 1.00 79.94 87 ILE A C 1
ATOM 690 O O . ILE A 1 87 ? 3.665 -3.394 6.048 1.00 79.94 87 ILE A O 1
ATOM 694 N N . ASN A 1 88 ? 3.750 -3.649 8.288 1.00 81.81 88 ASN A N 1
ATOM 695 C CA . ASN A 1 88 ? 5.031 -2.966 8.469 1.00 81.81 88 ASN A CA 1
ATOM 696 C C . ASN A 1 88 ? 6.155 -3.688 7.722 1.00 81.81 88 ASN A C 1
ATOM 698 O O . ASN A 1 88 ? 6.856 -3.058 6.934 1.00 81.81 88 ASN A O 1
ATOM 702 N N . GLY A 1 89 ? 6.237 -5.016 7.836 1.00 83.75 89 GLY A N 1
ATOM 703 C CA . GLY A 1 89 ? 7.214 -5.798 7.078 1.00 83.75 89 GLY A CA 1
ATOM 704 C C . GLY A 1 89 ? 7.044 -5.661 5.559 1.00 83.75 89 GLY A C 1
ATOM 705 O O . GLY A 1 89 ? 8.020 -5.645 4.812 1.00 83.75 89 GLY A O 1
ATOM 706 N N . VAL A 1 90 ? 5.815 -5.511 5.052 1.00 85.12 90 VAL A N 1
ATOM 707 C CA . VAL A 1 90 ? 5.601 -5.228 3.623 1.00 85.12 90 VAL A CA 1
ATOM 708 C C . VAL A 1 90 ? 6.067 -3.823 3.242 1.00 85.12 90 VAL A C 1
ATOM 710 O O . VAL A 1 90 ? 6.682 -3.690 2.183 1.00 85.12 90 VAL A O 1
ATOM 713 N N . LYS A 1 91 ? 5.821 -2.806 4.076 1.00 86.88 91 LYS A N 1
ATOM 714 C CA . LYS A 1 91 ? 6.317 -1.438 3.846 1.00 86.88 91 LYS A CA 1
ATOM 715 C C . LYS A 1 91 ? 7.845 -1.401 3.807 1.00 86.88 91 LYS A C 1
ATOM 717 O O . LYS A 1 91 ? 8.403 -0.860 2.859 1.00 86.88 91 LYS A O 1
ATOM 722 N N . GLU A 1 92 ? 8.506 -2.047 4.765 1.00 90.00 92 GLU A N 1
ATOM 723 C CA . GLU A 1 92 ? 9.970 -2.141 4.829 1.00 90.00 92 GLU A CA 1
ATOM 724 C C . GLU A 1 92 ? 10.554 -2.798 3.575 1.00 90.00 92 GLU A C 1
ATOM 726 O O . GLU A 1 92 ? 11.460 -2.253 2.954 1.00 90.00 92 GLU A O 1
ATOM 731 N N . ARG A 1 93 ? 9.991 -3.926 3.125 1.00 90.69 93 ARG A N 1
ATOM 732 C CA . ARG A 1 93 ? 10.453 -4.581 1.888 1.00 90.69 93 ARG A CA 1
ATOM 733 C C . ARG A 1 93 ? 10.215 -3.739 0.637 1.00 90.69 93 ARG A C 1
ATOM 735 O O . ARG A 1 93 ? 10.997 -3.825 -0.306 1.00 90.69 93 ARG A O 1
ATOM 742 N N . LEU A 1 94 ? 9.114 -2.989 0.574 1.00 91.62 94 LEU A N 1
ATOM 743 C CA . LEU A 1 94 ? 8.852 -2.083 -0.548 1.00 91.62 94 LEU A CA 1
ATOM 744 C C . LEU A 1 94 ? 9.862 -0.935 -0.563 1.00 91.62 94 LEU A C 1
ATOM 746 O O . LEU A 1 94 ? 10.353 -0.595 -1.635 1.00 91.62 94 LEU A O 1
ATOM 750 N N . GLN A 1 95 ? 10.210 -0.403 0.609 1.00 92.81 95 GLN A N 1
ATOM 751 C CA . GLN A 1 95 ? 11.256 0.602 0.758 1.00 92.81 95 GLN A CA 1
ATOM 752 C C . GLN A 1 95 ? 12.626 0.049 0.338 1.00 92.81 95 GLN A C 1
ATOM 754 O O . GLN A 1 95 ? 13.304 0.654 -0.482 1.00 92.81 95 GLN A O 1
ATOM 759 N N . ASP A 1 96 ? 12.991 -1.153 0.785 1.00 93.69 96 ASP A N 1
ATOM 760 C CA . ASP A 1 96 ? 14.233 -1.804 0.351 1.00 93.69 96 ASP A CA 1
ATOM 761 C C . ASP A 1 96 ? 14.248 -2.074 -1.165 1.00 93.69 96 ASP A C 1
ATOM 763 O O . ASP A 1 96 ? 15.240 -1.826 -1.848 1.00 93.69 96 ASP A O 1
ATOM 767 N N . THR A 1 97 ? 13.115 -2.496 -1.736 1.00 93.69 97 THR A N 1
ATOM 768 C CA . THR A 1 97 ? 12.986 -2.665 -3.192 1.00 93.69 97 THR A CA 1
ATOM 769 C C . THR A 1 97 ? 13.184 -1.337 -3.920 1.00 93.69 97 THR A C 1
ATOM 771 O O . THR A 1 97 ? 13.820 -1.308 -4.969 1.00 93.69 97 THR A O 1
ATOM 774 N N . ARG A 1 98 ? 12.668 -0.235 -3.376 1.00 94.38 98 ARG A N 1
ATOM 775 C CA . ARG A 1 98 ? 12.845 1.103 -3.940 1.00 94.38 98 ARG A CA 1
ATOM 776 C C . ARG A 1 98 ? 14.313 1.524 -3.949 1.00 94.38 98 ARG A C 1
ATOM 778 O O . ARG A 1 98 ? 14.798 1.998 -4.972 1.00 94.38 98 ARG A O 1
ATOM 785 N N . ASP A 1 99 ? 14.997 1.344 -2.823 1.00 94.62 99 ASP A N 1
ATOM 786 C CA . ASP A 1 99 ? 16.330 1.905 -2.603 1.00 94.62 99 ASP A CA 1
ATOM 787 C C . ASP A 1 99 ? 17.436 1.008 -3.187 1.00 94.62 99 ASP A C 1
ATOM 789 O O . ASP A 1 99 ? 18.394 1.509 -3.774 1.00 94.62 99 ASP A O 1
ATOM 793 N N . ASN A 1 100 ? 17.272 -0.317 -3.104 1.00 94.75 100 ASN A N 1
ATOM 794 C CA . ASN A 1 100 ? 18.291 -1.305 -3.480 1.00 94.75 100 ASN A CA 1
ATOM 795 C C . ASN A 1 100 ? 17.839 -2.285 -4.579 1.00 94.75 100 ASN A C 1
ATOM 797 O O . ASN A 1 100 ? 18.649 -3.046 -5.112 1.00 94.75 100 ASN A O 1
ATOM 801 N N . GLY A 1 101 ? 16.552 -2.308 -4.933 1.00 93.44 101 GLY A N 1
ATOM 802 C CA . GLY A 1 101 ? 15.973 -3.343 -5.796 1.00 93.44 101 GLY A CA 1
ATOM 803 C C . GLY A 1 101 ? 16.146 -3.125 -7.299 1.00 93.44 101 GLY A C 1
ATOM 804 O O . GLY A 1 101 ? 15.935 -4.071 -8.062 1.00 93.44 101 GLY A O 1
ATOM 805 N N . TRP A 1 102 ? 16.557 -1.930 -7.740 1.00 95.12 102 TRP A N 1
ATOM 806 C CA . TRP A 1 102 ? 16.728 -1.633 -9.167 1.00 95.12 102 TRP A CA 1
ATOM 807 C C . TRP A 1 102 ? 17.795 -2.515 -9.823 1.00 95.12 102 TRP A C 1
ATOM 809 O O . TRP A 1 102 ? 17.498 -3.226 -10.780 1.00 95.12 102 TRP A O 1
ATOM 819 N N . GLU A 1 103 ? 19.024 -2.512 -9.303 1.00 94.62 103 GLU A N 1
ATOM 820 C CA . GLU A 1 103 ? 20.151 -3.212 -9.933 1.00 94.62 103 GLU A CA 1
ATOM 821 C C . GLU A 1 103 ? 19.930 -4.740 -10.012 1.00 94.62 103 GLU A C 1
ATOM 823 O O . GLU A 1 103 ? 20.088 -5.322 -11.094 1.00 94.62 103 GLU A O 1
ATOM 828 N N . PRO A 1 104 ? 19.470 -5.423 -8.937 1.00 95.62 104 PRO A N 1
ATOM 829 C CA . PRO A 1 104 ? 19.124 -6.841 -9.008 1.00 95.62 104 PRO A CA 1
ATOM 830 C C . PRO A 1 104 ? 18.002 -7.136 -10.010 1.00 95.62 104 PRO A C 1
ATOM 832 O O . PRO A 1 104 ? 18.077 -8.126 -10.747 1.00 95.62 104 PRO A O 1
ATOM 835 N N . LEU A 1 105 ? 16.967 -6.287 -10.061 1.00 94.31 105 LEU A N 1
ATOM 836 C CA . LEU A 1 105 ? 15.863 -6.437 -11.006 1.00 94.31 105 LEU A CA 1
ATOM 837 C C . LEU A 1 105 ? 16.354 -6.269 -12.441 1.00 94.31 105 LEU A C 1
ATOM 839 O O . LEU A 1 105 ? 16.060 -7.110 -13.290 1.00 94.31 105 LEU A O 1
ATOM 843 N N . PHE A 1 106 ? 17.125 -5.219 -12.703 1.00 93.81 106 PHE A N 1
ATOM 844 C CA . PHE A 1 106 ? 17.643 -4.902 -14.021 1.00 93.81 106 PHE A CA 1
ATOM 845 C C . PHE A 1 106 ? 18.531 -6.028 -14.554 1.00 93.81 106 PHE A C 1
ATOM 847 O O . PHE A 1 106 ? 18.320 -6.508 -15.670 1.00 93.81 106 PHE A O 1
ATOM 854 N N . LYS A 1 107 ? 19.440 -6.557 -13.724 1.00 94.75 107 LYS A N 1
ATOM 855 C CA . LYS A 1 107 ? 20.258 -7.731 -14.060 1.00 94.75 107 LYS A CA 1
ATOM 856 C C . LYS A 1 107 ? 19.403 -8.954 -14.399 1.00 94.75 107 LYS A C 1
ATOM 858 O O . LYS A 1 107 ? 19.687 -9.659 -15.370 1.00 94.75 107 LYS A O 1
ATOM 863 N N . ARG A 1 108 ? 18.346 -9.208 -13.621 1.00 95.25 108 ARG A N 1
ATOM 864 C CA . ARG A 1 108 ? 17.427 -10.334 -13.848 1.00 95.25 108 ARG A CA 1
ATOM 865 C C . ARG A 1 108 ? 16.645 -10.177 -15.151 1.00 95.25 108 ARG A C 1
ATOM 867 O O . ARG A 1 108 ? 16.518 -11.147 -15.894 1.00 95.25 108 ARG A O 1
ATOM 874 N N . VAL A 1 109 ? 16.153 -8.972 -15.438 1.00 93.31 109 VAL A N 1
ATOM 875 C CA . VAL A 1 109 ? 15.443 -8.645 -16.684 1.00 93.31 109 VAL A CA 1
ATOM 876 C C . VAL A 1 109 ? 16.376 -8.783 -17.879 1.00 93.31 109 VAL A C 1
ATOM 878 O O . VAL A 1 109 ? 16.005 -9.432 -18.849 1.00 93.31 109 VAL A O 1
ATOM 881 N N . LYS A 1 110 ? 17.604 -8.266 -17.792 1.00 92.62 110 LYS A N 1
ATOM 882 C CA . LYS A 1 110 ? 18.604 -8.402 -18.855 1.00 92.62 110 LYS A CA 1
ATOM 883 C C . LYS A 1 110 ? 18.901 -9.871 -19.161 1.00 92.62 110 LYS A C 1
ATOM 885 O O . LYS A 1 110 ? 18.765 -10.288 -20.302 1.00 92.62 110 LYS A O 1
ATOM 890 N N . SER A 1 111 ? 19.170 -10.679 -18.132 1.00 94.62 111 SER A N 1
ATOM 891 C CA . SER A 1 111 ? 19.384 -12.124 -18.293 1.00 94.62 111 SER A CA 1
ATOM 892 C C . SER A 1 111 ? 18.169 -12.841 -18.895 1.00 94.62 111 SER A C 1
ATOM 894 O O . SER A 1 111 ? 18.329 -13.751 -19.708 1.00 94.62 111 SER A O 1
ATOM 896 N N . PHE A 1 112 ? 16.953 -12.433 -18.523 1.00 95.50 112 PHE A N 1
ATOM 897 C CA . PHE A 1 112 ? 15.730 -12.950 -19.131 1.00 95.50 112 PHE A CA 1
ATOM 898 C C . PHE A 1 112 ? 15.626 -12.564 -20.612 1.00 95.50 112 PHE A C 1
ATOM 900 O O . PHE A 1 112 ? 15.295 -13.417 -21.430 1.00 95.50 112 PHE A O 1
ATOM 907 N N . CYS A 1 113 ? 15.922 -11.315 -20.968 1.00 94.56 113 CYS A N 1
ATOM 908 C CA . CYS A 1 113 ? 15.921 -10.853 -22.352 1.00 94.56 113 CYS A CA 1
ATOM 909 C C . CYS A 1 113 ? 16.946 -11.611 -23.198 1.00 94.56 113 CYS A C 1
ATOM 911 O O . CYS A 1 113 ? 16.572 -12.144 -24.238 1.00 94.56 113 CYS A O 1
ATOM 913 N N . ASP A 1 114 ? 18.181 -11.748 -22.708 1.00 93.56 114 ASP A N 1
ATOM 914 C CA . ASP A 1 114 ? 19.256 -12.481 -23.386 1.00 93.56 114 ASP A CA 1
ATOM 915 C C . ASP A 1 114 ? 18.852 -13.940 -23.651 1.00 93.56 114 ASP A C 1
ATOM 917 O O . ASP A 1 114 ? 19.026 -14.454 -24.752 1.00 93.56 114 ASP A O 1
ATOM 921 N N . LYS A 1 115 ? 18.234 -14.599 -22.660 1.00 95.88 115 LYS A N 1
ATOM 922 C CA . LYS A 1 115 ? 17.772 -15.991 -22.772 1.00 95.88 115 LYS A CA 1
ATOM 923 C C . LYS A 1 115 ? 16.640 -16.184 -23.788 1.00 95.88 115 LYS A C 1
ATOM 925 O O . LYS A 1 115 ? 16.482 -17.284 -24.306 1.00 95.88 115 LYS A O 1
ATOM 930 N N . ASN A 1 116 ? 15.833 -15.153 -24.023 1.00 95.44 116 ASN A N 1
ATOM 931 C CA . ASN A 1 116 ? 14.675 -15.206 -24.918 1.00 95.44 116 ASN A CA 1
ATOM 932 C C . ASN A 1 116 ? 14.905 -14.427 -26.225 1.00 95.44 116 ASN A C 1
ATOM 934 O O . ASN A 1 116 ? 13.938 -14.138 -26.924 1.00 95.44 116 ASN A O 1
ATOM 938 N N . GLU A 1 117 ? 16.153 -14.050 -26.529 1.00 94.00 117 GLU A N 1
ATOM 939 C CA . GLU A 1 117 ? 16.528 -13.285 -27.729 1.00 94.00 117 GLU A CA 1
ATOM 940 C C . GLU A 1 117 ? 15.758 -11.955 -27.880 1.00 94.00 117 GLU A C 1
ATOM 942 O O . GLU A 1 117 ? 15.544 -11.435 -28.977 1.00 94.00 117 GLU A O 1
ATOM 947 N N . ILE A 1 118 ? 15.344 -11.362 -26.757 1.00 94.56 118 ILE A N 1
ATOM 948 C CA . ILE A 1 118 ? 14.668 -10.066 -26.730 1.00 94.56 118 ILE A CA 1
ATOM 949 C C . ILE A 1 118 ? 15.737 -8.976 -26.754 1.00 94.56 118 ILE A C 1
ATOM 951 O O . ILE A 1 118 ? 16.542 -8.856 -25.832 1.00 94.56 118 ILE A O 1
ATOM 955 N N . LYS A 1 119 ? 15.720 -8.135 -27.791 1.00 91.00 119 LYS A N 1
ATOM 956 C CA . LYS A 1 119 ? 16.663 -7.020 -27.920 1.00 91.00 119 LYS A CA 1
ATOM 957 C C . LYS A 1 119 ? 16.490 -6.021 -26.771 1.00 91.00 119 LYS A C 1
ATOM 959 O O . LYS A 1 119 ? 15.452 -5.370 -26.659 1.00 91.00 119 LYS A O 1
ATOM 964 N N . VAL A 1 120 ? 17.532 -5.861 -25.959 1.00 88.81 120 VAL A N 1
ATOM 965 C CA . VAL A 1 120 ? 17.581 -4.843 -24.903 1.00 88.81 120 VAL A CA 1
ATOM 966 C C . VAL A 1 120 ? 17.896 -3.475 -25.533 1.00 88.81 120 VAL A C 1
ATOM 968 O O . VAL A 1 120 ? 18.858 -3.377 -26.301 1.00 88.81 120 VAL A O 1
ATOM 971 N N . PRO A 1 121 ? 17.107 -2.419 -25.254 1.00 88.12 121 PRO A N 1
ATOM 972 C CA . PRO A 1 121 ? 17.401 -1.061 -25.713 1.00 88.12 121 PRO A CA 1
ATOM 973 C C . PRO A 1 121 ? 18.746 -0.543 -25.191 1.00 88.12 121 PRO A C 1
ATOM 975 O O . PRO A 1 121 ? 19.192 -0.939 -24.113 1.00 88.12 121 PRO A O 1
ATOM 978 N N . ASN A 1 122 ? 19.373 0.382 -25.923 1.00 90.38 122 ASN A N 1
ATOM 979 C CA . ASN A 1 122 ? 20.573 1.054 -25.434 1.00 90.38 122 ASN A CA 1
ATOM 980 C C . ASN A 1 122 ? 20.201 1.963 -24.252 1.00 90.38 122 ASN A C 1
ATOM 982 O O . ASN A 1 122 ? 19.424 2.901 -24.410 1.00 90.38 122 ASN A O 1
ATOM 986 N N . MET A 1 123 ? 20.747 1.684 -23.069 1.00 91.00 123 MET A N 1
ATOM 987 C CA . MET A 1 123 ? 20.400 2.399 -21.836 1.00 91.00 123 MET A CA 1
ATOM 988 C C . MET A 1 123 ? 20.895 3.848 -21.807 1.00 91.00 123 MET A C 1
ATOM 990 O O . MET A 1 123 ? 20.299 4.660 -21.101 1.00 91.00 123 MET A O 1
ATOM 994 N N . ASP A 1 124 ? 21.903 4.174 -22.616 1.00 90.81 124 ASP A N 1
ATOM 995 C CA . ASP A 1 124 ? 22.447 5.527 -22.769 1.00 90.81 124 ASP A CA 1
ATOM 996 C C . ASP A 1 124 ? 21.725 6.334 -23.861 1.00 90.81 124 ASP A C 1
ATOM 998 O O . ASP A 1 124 ? 21.944 7.535 -24.003 1.00 90.81 124 ASP A O 1
ATOM 1002 N N . GLU A 1 125 ? 20.849 5.693 -24.643 1.00 90.00 125 GLU A N 1
ATOM 1003 C CA . GLU A 1 125 ? 20.073 6.374 -25.677 1.00 90.00 125 GLU A CA 1
ATOM 1004 C C . GLU A 1 125 ? 19.016 7.288 -25.053 1.00 90.00 125 GLU A C 1
ATOM 1006 O O . GLU A 1 125 ? 18.298 6.915 -24.120 1.00 90.00 125 GLU A O 1
ATOM 1011 N N . GLU A 1 126 ? 18.920 8.500 -25.595 1.00 88.25 126 GLU A N 1
ATOM 1012 C CA . GLU A 1 126 ? 17.951 9.495 -25.168 1.00 88.25 126 GLU A CA 1
ATOM 1013 C C . GLU A 1 126 ? 16.553 9.202 -25.719 1.00 88.25 126 GLU A C 1
ATOM 1015 O O . GLU A 1 126 ? 16.326 9.156 -26.930 1.00 88.25 126 GLU A O 1
ATOM 1020 N N . VAL A 1 127 ? 15.586 9.125 -24.816 1.00 82.75 127 VAL A N 1
ATOM 1021 C CA . VAL A 1 127 ? 14.159 9.022 -25.101 1.00 82.75 127 VAL A CA 1
ATOM 1022 C C . VAL A 1 127 ? 13.414 10.246 -24.579 1.00 82.75 127 VAL A C 1
ATOM 1024 O O . VAL A 1 127 ? 13.917 11.030 -23.774 1.00 82.75 127 VAL A O 1
ATOM 1027 N N . ASN A 1 128 ? 12.193 10.443 -25.069 1.00 77.94 128 ASN A N 1
ATOM 1028 C CA . ASN A 1 128 ? 11.330 11.496 -24.545 1.00 77.94 128 ASN A CA 1
ATOM 1029 C C . ASN A 1 128 ? 10.801 11.080 -23.166 1.00 77.94 128 ASN A C 1
ATOM 1031 O O . ASN A 1 128 ? 10.274 9.975 -23.033 1.00 77.94 128 ASN A O 1
ATOM 1035 N N . ALA A 1 129 ? 10.882 11.978 -22.185 1.00 68.06 129 ALA A N 1
ATOM 1036 C CA . ALA A 1 129 ? 10.229 11.793 -20.891 1.00 68.06 129 ALA A CA 1
ATOM 1037 C C . ALA A 1 129 ? 8.703 11.614 -21.057 1.00 68.06 129 ALA A C 1
ATOM 1039 O O . ALA A 1 129 ? 8.081 12.225 -21.940 1.00 68.06 129 ALA A O 1
ATOM 1040 N N . ARG A 1 130 ? 8.060 10.780 -20.226 1.00 63.19 130 ARG A N 1
ATOM 1041 C CA . ARG A 1 130 ? 6.592 10.627 -20.255 1.00 63.19 130 ARG A CA 1
ATOM 1042 C C . ARG A 1 130 ? 5.901 11.925 -19.838 1.00 63.19 130 ARG A C 1
ATOM 1044 O O . ARG A 1 130 ? 6.328 12.635 -18.936 1.00 63.19 130 ARG A O 1
ATOM 1051 N N . GLY A 1 131 ? 4.757 12.206 -20.465 1.00 56.97 131 GLY A N 1
ATOM 1052 C CA . GLY A 1 131 ? 3.857 13.289 -20.050 1.00 56.97 131 GLY A CA 1
ATOM 1053 C C . GLY A 1 131 ? 4.256 14.695 -20.509 1.00 56.97 131 GLY A C 1
ATOM 1054 O O . GLY A 1 131 ? 3.538 15.650 -20.215 1.00 56.97 131 GLY A O 1
ATOM 1055 N N . THR A 1 132 ? 5.342 14.859 -21.268 1.00 47.44 132 THR A N 1
ATOM 1056 C CA . THR A 1 132 ? 5.691 16.163 -21.843 1.00 47.44 132 THR A CA 1
ATOM 1057 C C . THR A 1 132 ? 4.959 16.388 -23.167 1.00 47.44 132 THR A C 1
ATOM 1059 O O . THR A 1 132 ? 5.098 15.627 -24.124 1.00 47.44 132 THR A O 1
ATOM 1062 N N . TYR A 1 133 ? 4.163 17.462 -23.241 1.00 45.31 133 TYR A N 1
ATOM 1063 C CA . TYR A 1 133 ? 3.603 17.959 -24.501 1.00 45.31 133 TYR A CA 1
ATOM 1064 C C . TYR A 1 133 ? 4.732 18.140 -25.524 1.00 45.31 133 TYR A C 1
ATOM 1066 O O . TYR A 1 133 ? 5.796 18.650 -25.173 1.00 45.31 133 TYR A O 1
ATOM 1074 N N . ALA A 1 134 ? 4.478 17.813 -26.797 1.00 51.97 134 ALA A N 1
ATOM 1075 C CA . ALA A 1 134 ? 5.453 17.800 -27.901 1.00 51.97 134 ALA A CA 1
ATOM 1076 C C . ALA A 1 134 ? 6.344 19.062 -28.055 1.00 51.97 134 ALA A C 1
ATOM 1078 O O . ALA A 1 134 ? 7.330 19.035 -28.788 1.00 51.97 134 ALA A O 1
ATOM 1079 N N . ARG A 1 135 ? 6.012 20.166 -27.372 1.00 50.06 135 ARG A N 1
ATOM 1080 C CA . ARG A 1 135 ? 6.730 21.449 -27.365 1.00 50.06 135 ARG A CA 1
ATOM 1081 C C . ARG A 1 135 ? 7.836 21.577 -26.303 1.00 50.06 135 ARG A C 1
ATOM 1083 O O . ARG A 1 135 ? 8.630 22.504 -26.409 1.00 50.06 135 ARG A O 1
ATOM 1090 N N . ARG A 1 136 ? 7.936 20.682 -25.310 1.00 51.97 136 ARG A N 1
ATOM 1091 C CA . ARG A 1 136 ? 9.046 20.644 -24.332 1.00 51.97 136 ARG A CA 1
ATOM 1092 C C . ARG A 1 136 ? 9.710 19.268 -24.387 1.00 51.97 136 ARG A C 1
ATOM 1094 O O . ARG A 1 136 ? 9.347 18.369 -23.647 1.00 51.97 136 ARG A O 1
ATOM 1101 N N . ARG A 1 137 ? 10.651 19.083 -25.317 1.00 58.34 137 ARG A N 1
ATOM 1102 C CA . ARG A 1 137 ? 11.430 17.840 -25.456 1.00 58.34 137 ARG A CA 1
ATOM 1103 C C . ARG A 1 137 ? 12.506 17.782 -24.377 1.00 58.34 137 ARG A C 1
ATOM 1105 O O . ARG A 1 137 ? 13.667 18.070 -24.654 1.00 58.34 137 ARG A O 1
ATOM 1112 N N . GLN A 1 138 ? 12.119 17.463 -23.147 1.00 68.31 138 GLN A N 1
ATOM 1113 C CA . GLN A 1 138 ? 13.105 17.070 -22.153 1.00 68.31 138 GLN A CA 1
ATOM 1114 C C . GLN A 1 138 ? 13.449 15.610 -22.427 1.00 68.31 138 GLN A C 1
ATOM 1116 O O . GLN A 1 138 ? 12.589 14.729 -22.386 1.00 68.31 138 GLN A O 1
ATOM 1121 N N . LYS A 1 139 ? 14.691 15.400 -22.848 1.00 80.62 139 LYS A N 1
ATOM 1122 C CA . LYS A 1 139 ? 15.206 14.080 -23.161 1.00 80.62 139 LYS A CA 1
ATOM 1123 C C . LYS A 1 139 ? 15.847 13.490 -21.918 1.00 80.62 139 LYS A C 1
ATOM 1125 O O . LYS A 1 139 ? 16.555 14.189 -21.196 1.00 80.62 139 LYS A O 1
ATOM 1130 N N . VAL A 1 140 ? 15.578 12.219 -21.683 1.00 85.88 140 VAL A N 1
ATOM 1131 C CA . VAL A 1 140 ? 16.137 11.432 -20.585 1.00 85.88 140 VAL A CA 1
ATOM 1132 C C . VAL A 1 140 ? 16.722 10.158 -21.166 1.00 85.88 140 VAL A C 1
ATOM 1134 O O . VAL A 1 140 ? 16.283 9.702 -22.217 1.00 85.88 140 VAL A O 1
ATOM 1137 N N . THR A 1 141 ? 17.717 9.567 -20.519 1.00 91.81 141 THR A N 1
ATOM 1138 C CA . THR A 1 141 ? 18.245 8.278 -20.977 1.00 91.81 141 THR A CA 1
ATOM 1139 C C . THR A 1 141 ? 17.217 7.170 -20.758 1.00 91.81 141 THR A C 1
ATOM 1141 O O . THR A 1 141 ? 16.381 7.254 -19.853 1.00 91.81 141 THR A O 1
ATOM 1144 N N . ASN A 1 142 ? 17.291 6.095 -21.543 1.00 89.44 142 ASN A N 1
ATOM 1145 C CA . ASN A 1 142 ? 16.502 4.885 -21.302 1.00 89.44 142 ASN A CA 1
ATOM 1146 C C . ASN A 1 142 ? 16.677 4.372 -19.863 1.00 89.44 142 ASN A C 1
ATOM 1148 O O . ASN A 1 142 ? 15.694 3.980 -19.232 1.00 89.44 142 ASN A O 1
ATOM 1152 N N . MET A 1 143 ? 17.896 4.439 -19.312 1.00 91.88 143 MET A N 1
ATOM 1153 C CA . MET A 1 143 ? 18.152 4.090 -17.911 1.00 91.88 143 MET A CA 1
ATOM 1154 C C . MET A 1 143 ? 17.300 4.928 -16.950 1.00 91.88 143 MET A C 1
ATOM 1156 O O . MET A 1 143 ? 16.640 4.380 -16.067 1.00 91.88 143 MET A O 1
ATOM 1160 N N . HIS A 1 144 ? 17.280 6.251 -17.130 1.00 91.00 144 HIS A N 1
ATOM 1161 C CA . HIS A 1 144 ? 16.482 7.146 -16.295 1.00 91.00 144 HIS A CA 1
ATOM 1162 C C . HIS A 1 144 ? 14.986 6.882 -16.458 1.00 91.00 144 HIS A C 1
ATOM 1164 O O . HIS A 1 144 ? 14.264 6.789 -15.470 1.00 91.00 144 HIS A O 1
ATOM 1170 N N . PHE A 1 145 ? 14.528 6.709 -17.695 1.00 89.25 145 PHE A N 1
ATOM 1171 C CA . PHE A 1 145 ? 13.131 6.439 -17.996 1.00 89.25 145 PHE A CA 1
ATOM 1172 C C . PHE A 1 145 ? 12.615 5.184 -17.274 1.00 89.25 145 PHE A C 1
ATOM 1174 O O . PHE A 1 145 ? 11.606 5.235 -16.571 1.00 89.25 145 PHE A O 1
ATOM 1181 N N . TYR A 1 146 ? 13.314 4.051 -17.394 1.00 90.62 146 TYR A N 1
ATOM 1182 C CA . TYR A 1 146 ? 12.860 2.811 -16.763 1.00 90.62 146 TYR A CA 1
ATOM 1183 C C . TYR A 1 146 ? 13.047 2.809 -15.243 1.00 90.62 146 TYR A C 1
ATOM 1185 O O . TYR A 1 146 ? 12.162 2.329 -14.533 1.00 90.62 146 TYR A O 1
ATOM 1193 N N . ASN A 1 147 ? 14.159 3.349 -14.738 1.00 92.44 147 ASN A N 1
ATOM 1194 C CA . ASN A 1 147 ? 14.415 3.379 -13.302 1.00 92.44 147 ASN A CA 1
ATOM 1195 C C . ASN A 1 147 ? 13.502 4.390 -12.595 1.00 92.44 147 ASN A C 1
ATOM 1197 O O . ASN A 1 147 ? 12.742 4.044 -11.698 1.00 92.44 147 ASN A O 1
ATOM 1201 N N . VAL A 1 148 ? 13.519 5.646 -13.029 1.00 89.88 148 VAL A N 1
ATOM 1202 C CA . VAL A 1 148 ? 12.862 6.737 -12.305 1.00 89.88 148 VAL A CA 1
ATOM 1203 C C . VAL A 1 148 ? 11.386 6.841 -12.669 1.00 89.88 148 VAL A C 1
ATOM 1205 O O . VAL A 1 148 ? 10.528 6.791 -11.790 1.00 89.88 148 VAL A O 1
ATOM 1208 N N . GLU A 1 149 ? 11.062 6.944 -13.958 1.00 88.50 149 GLU A N 1
ATOM 1209 C CA . GLU A 1 149 ? 9.679 7.218 -14.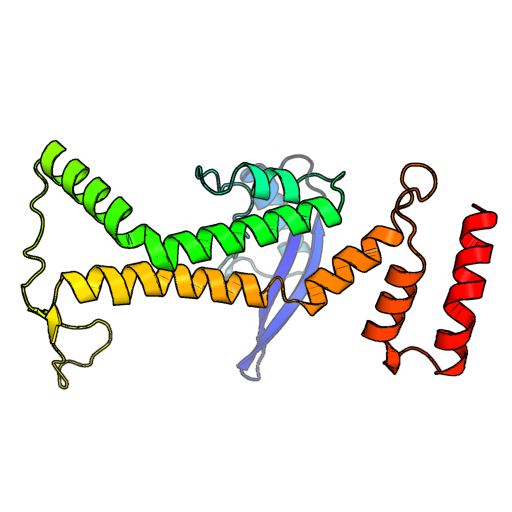378 1.00 88.50 149 GLU A CA 1
ATOM 1210 C C . GLU A 1 149 ? 8.756 5.996 -14.302 1.00 88.50 149 GLU A C 1
ATOM 1212 O O . GLU A 1 149 ? 7.533 6.148 -14.295 1.00 88.50 149 GLU A O 1
ATOM 1217 N N . ILE A 1 150 ? 9.316 4.783 -14.268 1.00 89.75 150 ILE A N 1
ATOM 1218 C CA . ILE A 1 150 ? 8.536 3.543 -14.198 1.00 89.75 150 ILE A CA 1
ATOM 1219 C C . ILE A 1 150 ? 8.740 2.844 -12.859 1.00 89.75 150 ILE A C 1
ATOM 1221 O O . ILE A 1 150 ? 7.767 2.661 -12.129 1.00 89.75 150 ILE A O 1
ATOM 1225 N N . PHE A 1 151 ? 9.963 2.416 -12.544 1.00 92.69 151 PHE A N 1
ATOM 1226 C CA . PHE A 1 151 ? 10.211 1.569 -11.379 1.00 92.69 151 PHE A CA 1
ATOM 1227 C C . PHE A 1 151 ? 9.989 2.315 -10.058 1.00 92.69 151 PHE A C 1
ATOM 1229 O O . PHE A 1 151 ? 9.128 1.904 -9.276 1.00 92.69 151 PHE A O 1
ATOM 1236 N N . LEU A 1 152 ? 10.684 3.435 -9.841 1.00 92.38 152 LEU A N 1
ATOM 1237 C CA . LEU A 1 152 ? 10.513 4.255 -8.641 1.00 92.38 152 LEU A CA 1
ATOM 1238 C C . LEU A 1 152 ? 9.091 4.808 -8.555 1.00 92.38 152 LEU A C 1
ATOM 1240 O O . LEU A 1 152 ? 8.441 4.627 -7.533 1.00 92.38 152 LEU A O 1
ATOM 1244 N N . ALA A 1 153 ? 8.561 5.372 -9.645 1.00 92.06 153 ALA A N 1
ATOM 1245 C CA . ALA A 1 153 ? 7.197 5.903 -9.669 1.00 92.06 153 ALA A CA 1
ATOM 1246 C C . ALA A 1 153 ? 6.131 4.863 -9.271 1.00 92.06 153 ALA A C 1
ATOM 1248 O O . ALA A 1 153 ? 5.185 5.184 -8.549 1.00 92.06 153 ALA A O 1
ATOM 1249 N N . ALA A 1 154 ? 6.270 3.608 -9.715 1.00 92.12 154 ALA A N 1
ATOM 1250 C CA . ALA A 1 154 ? 5.339 2.544 -9.351 1.00 92.12 154 ALA A CA 1
ATOM 1251 C C . ALA A 1 154 ? 5.450 2.153 -7.870 1.00 92.12 154 ALA A C 1
ATOM 1253 O O . ALA A 1 154 ? 4.424 1.953 -7.218 1.00 92.12 154 ALA A O 1
ATOM 1254 N N . ILE A 1 155 ? 6.669 2.037 -7.337 1.00 92.00 155 ILE A N 1
ATOM 1255 C CA . ILE A 1 155 ? 6.878 1.687 -5.927 1.00 92.00 155 ILE A CA 1
ATOM 1256 C C . ILE A 1 155 ? 6.421 2.827 -5.018 1.00 92.00 155 ILE A C 1
ATOM 1258 O O . ILE A 1 155 ? 5.708 2.568 -4.050 1.00 92.00 155 ILE A O 1
ATOM 1262 N N . ASP A 1 156 ? 6.743 4.070 -5.372 1.00 92.88 156 ASP A N 1
ATOM 1263 C CA . ASP A 1 156 ? 6.328 5.268 -4.644 1.00 92.88 156 ASP A CA 1
ATOM 1264 C C . ASP A 1 156 ? 4.808 5.360 -4.569 1.00 92.88 156 ASP A C 1
ATOM 1266 O O . ASP A 1 156 ? 4.260 5.521 -3.483 1.00 92.88 156 ASP A O 1
ATOM 1270 N N . ALA A 1 157 ? 4.102 5.133 -5.681 1.00 90.75 157 ALA A N 1
ATOM 1271 C CA . ALA A 1 157 ? 2.642 5.104 -5.677 1.00 90.75 157 ALA A CA 1
ATOM 1272 C C . ALA A 1 157 ? 2.076 4.032 -4.726 1.00 90.75 157 ALA A C 1
ATOM 1274 O O . ALA A 1 157 ? 1.111 4.285 -4.002 1.00 90.75 157 ALA A O 1
ATOM 1275 N N . ILE A 1 158 ? 2.678 2.837 -4.692 1.00 86.00 158 ILE A N 1
ATOM 1276 C CA . ILE A 1 158 ? 2.255 1.764 -3.781 1.00 86.00 158 ILE A CA 1
ATOM 1277 C C . ILE A 1 158 ? 2.541 2.147 -2.323 1.00 86.00 158 ILE A C 1
ATOM 1279 O O . ILE A 1 158 ? 1.678 1.944 -1.469 1.00 86.00 158 ILE A O 1
ATOM 1283 N N . LEU A 1 159 ? 3.721 2.696 -2.030 1.00 89.00 159 LEU A N 1
ATOM 1284 C CA . LEU A 1 159 ? 4.105 3.143 -0.690 1.00 89.00 159 LEU A CA 1
ATOM 1285 C C . LEU A 1 159 ? 3.189 4.264 -0.191 1.00 89.00 159 LEU A C 1
ATOM 1287 O O . LEU A 1 159 ? 2.703 4.189 0.938 1.00 89.00 159 LEU A O 1
ATOM 1291 N N . THR A 1 160 ? 2.887 5.256 -1.031 1.00 89.31 160 THR A N 1
ATOM 1292 C CA . THR A 1 160 ? 1.943 6.336 -0.715 1.00 89.31 160 THR A CA 1
ATOM 1293 C C . THR A 1 160 ? 0.566 5.777 -0.373 1.00 89.31 160 THR A C 1
ATOM 1295 O O . THR A 1 160 ? 0.025 6.092 0.686 1.00 89.31 160 THR A O 1
ATOM 1298 N N . GLU A 1 161 ? 0.020 4.884 -1.200 1.00 86.50 161 GLU A N 1
ATOM 1299 C CA . GLU A 1 161 ? -1.273 4.250 -0.926 1.00 86.50 161 GLU A CA 1
ATOM 1300 C C . GLU A 1 161 ? -1.256 3.413 0.359 1.00 86.50 161 GLU A C 1
ATOM 1302 O O . GLU A 1 161 ? -2.214 3.434 1.134 1.00 86.50 161 GLU A O 1
ATOM 1307 N N . MET A 1 162 ? -0.166 2.690 0.625 1.00 83.38 162 MET A N 1
ATOM 1308 C CA . MET A 1 162 ? -0.014 1.929 1.864 1.00 83.38 162 MET A CA 1
ATOM 1309 C C . MET A 1 162 ? 0.060 2.829 3.097 1.00 83.38 162 MET A C 1
ATOM 1311 O O . MET A 1 162 ? -0.500 2.478 4.134 1.00 83.38 162 MET A O 1
ATOM 1315 N N . ASN A 1 163 ? 0.720 3.979 3.002 1.00 84.94 163 ASN A N 1
ATOM 1316 C CA . ASN A 1 163 ? 0.816 4.935 4.100 1.00 84.94 163 ASN A CA 1
ATOM 1317 C C . ASN A 1 163 ? -0.497 5.680 4.338 1.00 84.94 163 ASN A C 1
ATOM 1319 O O . ASN A 1 163 ? -0.860 5.892 5.491 1.00 84.94 163 ASN A O 1
ATOM 1323 N N . HIS A 1 164 ? -1.249 6.001 3.284 1.00 83.00 164 HIS A N 1
ATOM 1324 C CA . HIS A 1 164 ? -2.588 6.573 3.424 1.00 83.00 164 HIS A CA 1
ATOM 1325 C C . HIS A 1 164 ? -3.578 5.584 4.049 1.00 83.00 164 HIS A C 1
ATOM 1327 O O . HIS A 1 164 ? -4.359 5.960 4.918 1.00 83.00 164 HIS A O 1
ATOM 1333 N N . ARG A 1 165 ? -3.548 4.312 3.629 1.00 77.25 165 ARG A N 1
ATOM 1334 C CA . ARG A 1 165 ? -4.474 3.281 4.133 1.00 77.25 165 ARG A CA 1
ATOM 1335 C C . ARG A 1 165 ? -4.129 2.780 5.533 1.00 77.25 165 ARG A C 1
ATOM 1337 O O . ARG A 1 165 ? -5.031 2.380 6.259 1.00 77.25 165 ARG A O 1
ATOM 1344 N N . PHE A 1 166 ? -2.846 2.782 5.888 1.00 77.56 166 PHE A N 1
ATOM 1345 C CA . PHE A 1 166 ? -2.328 2.331 7.180 1.00 77.56 166 PHE A CA 1
ATOM 1346 C C . PHE A 1 166 ? -1.431 3.418 7.772 1.00 77.56 166 PHE A C 1
ATOM 1348 O O . PHE A 1 166 ? -0.209 3.258 7.860 1.00 77.56 166 PHE A O 1
ATOM 1355 N N . SER A 1 167 ? -2.037 4.553 8.111 1.00 75.81 167 SER A N 1
ATOM 1356 C CA . SER A 1 167 ? -1.363 5.655 8.795 1.00 75.81 167 SER A CA 1
ATOM 1357 C C . SER A 1 167 ? -0.885 5.238 10.188 1.00 75.81 167 SER A C 1
ATOM 1359 O O . SER A 1 167 ? -1.370 4.251 10.751 1.00 75.81 167 SER A O 1
ATOM 1361 N N . GLU A 1 168 ? 0.036 6.004 10.767 1.00 69.94 168 GLU A N 1
ATOM 1362 C CA . GLU A 1 168 ? 0.527 5.793 12.135 1.00 69.94 168 GLU A CA 1
ATOM 1363 C C . GLU A 1 168 ? -0.625 5.775 13.152 1.00 69.94 168 GLU A C 1
ATOM 1365 O O . GLU A 1 168 ? -0.732 4.836 13.932 1.00 69.94 168 GLU A O 1
ATOM 1370 N N . VAL A 1 169 ? -1.580 6.704 13.026 1.00 66.31 169 VAL A N 1
ATOM 1371 C CA . VAL A 1 169 ? -2.785 6.764 13.873 1.00 66.31 169 VAL A CA 1
ATOM 1372 C C . VAL A 1 169 ? -3.659 5.519 13.711 1.00 66.31 169 VAL A C 1
ATOM 1374 O O . VAL A 1 169 ? -4.084 4.928 14.697 1.00 66.31 169 VAL A O 1
ATOM 1377 N N . SER A 1 170 ? -3.910 5.068 12.476 1.00 68.94 170 SER A N 1
ATOM 1378 C CA . SER A 1 170 ? -4.713 3.854 12.248 1.00 68.94 170 SER A CA 1
ATOM 1379 C C . SER A 1 170 ? -4.018 2.589 12.764 1.00 68.94 170 SER A C 1
ATOM 1381 O O . SER A 1 170 ? -4.674 1.671 13.252 1.00 68.94 170 SER A O 1
ATOM 1383 N N . SER A 1 171 ? -2.685 2.569 12.705 1.00 71.00 171 SER A N 1
ATOM 1384 C CA . SER A 1 171 ? -1.841 1.488 13.211 1.00 71.00 171 SER A CA 1
ATOM 1385 C C . SER A 1 171 ? -1.862 1.451 14.738 1.00 71.00 171 SER A C 1
ATOM 1387 O O . SER A 1 171 ? -2.078 0.394 15.328 1.00 71.00 171 SER A O 1
ATOM 1389 N N . GLU A 1 172 ? -1.697 2.608 15.378 1.00 74.50 172 GLU A N 1
ATOM 1390 C CA . GLU A 1 172 ? -1.748 2.769 16.829 1.00 74.50 172 GLU A CA 1
ATOM 1391 C C . GLU A 1 172 ? -3.136 2.420 17.377 1.00 74.50 172 GLU A C 1
ATOM 1393 O O . GLU A 1 172 ? -3.250 1.646 18.327 1.00 74.50 172 GLU A O 1
ATOM 1398 N N . LEU A 1 173 ? -4.197 2.891 16.722 1.00 75.25 173 LEU A N 1
ATOM 1399 C CA . LEU A 1 173 ? -5.581 2.596 17.075 1.00 75.25 173 LEU A CA 1
ATOM 1400 C C . LEU A 1 173 ? -5.893 1.097 16.992 1.00 75.25 173 LEU A C 1
ATOM 1402 O O . LEU A 1 173 ? -6.508 0.545 17.903 1.00 75.25 173 LEU A O 1
ATOM 1406 N N . LEU A 1 174 ? -5.431 0.407 15.945 1.00 73.00 174 LEU A N 1
ATOM 1407 C CA . LEU A 1 174 ? -5.614 -1.041 15.806 1.00 73.00 174 LEU A CA 1
ATOM 1408 C C . LEU A 1 174 ? -4.858 -1.836 16.878 1.00 73.00 174 LEU A C 1
ATOM 1410 O O . LEU A 1 174 ? -5.409 -2.803 17.409 1.00 73.00 174 LEU A O 1
ATOM 1414 N N . VAL A 1 175 ? -3.633 -1.420 17.220 1.00 74.75 175 VAL A N 1
ATOM 1415 C CA . VAL A 1 175 ? -2.855 -2.011 18.322 1.00 74.75 175 VAL A CA 1
ATOM 1416 C C . VAL A 1 175 ? -3.568 -1.798 19.655 1.00 74.75 175 VAL A C 1
ATOM 1418 O O . VAL A 1 175 ? -3.684 -2.732 20.445 1.00 74.75 175 VAL A O 1
ATOM 1421 N N . CYS A 1 176 ? -4.098 -0.601 19.896 1.00 79.69 176 CYS A N 1
ATOM 1422 C CA . CYS A 1 176 ? -4.819 -0.307 21.125 1.00 79.69 176 CYS A CA 1
ATOM 1423 C C . CYS A 1 176 ? -6.145 -1.078 21.219 1.00 79.69 176 CYS A C 1
ATOM 1425 O O . CYS A 1 176 ? -6.454 -1.648 22.260 1.00 79.69 176 CYS A O 1
ATOM 1427 N N . MET A 1 177 ? -6.887 -1.211 20.116 1.00 76.69 177 MET A N 1
ATOM 1428 C CA . MET A 1 177 ? -8.102 -2.034 20.062 1.00 76.69 177 MET A CA 1
ATOM 1429 C C . MET A 1 177 ? -7.837 -3.528 20.288 1.00 76.69 177 MET A C 1
ATOM 1431 O O . MET A 1 177 ? -8.735 -4.244 20.731 1.00 76.69 177 MET A O 1
ATOM 1435 N N . ALA A 1 178 ? -6.632 -4.028 19.997 1.00 76.19 178 ALA A N 1
ATOM 1436 C CA . ALA A 1 178 ? -6.281 -5.419 20.273 1.00 76.19 178 ALA A CA 1
ATOM 1437 C C . ALA A 1 178 ? -6.179 -5.729 21.779 1.00 76.19 178 ALA A C 1
ATOM 1439 O O . ALA A 1 178 ? -6.340 -6.885 22.176 1.00 76.19 178 ALA A O 1
ATOM 1440 N N . ALA A 1 179 ? -6.002 -4.708 22.625 1.00 81.56 179 ALA A N 1
ATOM 1441 C CA . ALA A 1 179 ? -6.068 -4.870 24.075 1.00 81.56 179 ALA A CA 1
ATOM 1442 C C . ALA A 1 179 ? -7.486 -5.211 24.581 1.00 81.56 179 ALA A C 1
ATOM 1444 O O . ALA A 1 179 ? -7.631 -5.727 25.683 1.00 81.56 179 ALA A O 1
ATOM 1445 N N . LEU A 1 180 ? -8.531 -5.007 23.767 1.00 76.19 180 LEU A N 1
ATOM 1446 C CA . LEU A 1 180 ? -9.908 -5.432 24.066 1.00 76.19 180 LEU A CA 1
ATOM 1447 C C . LEU A 1 180 ? -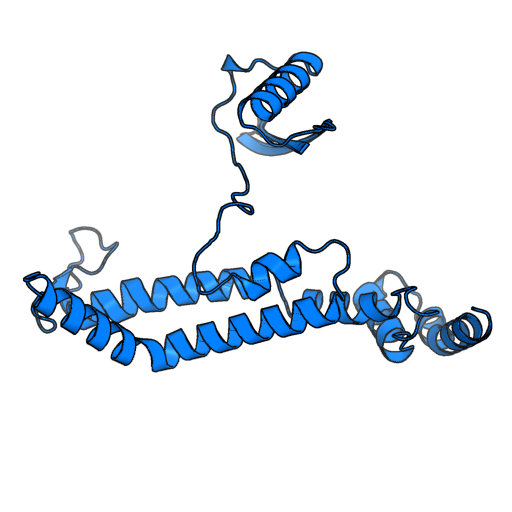10.242 -6.836 23.537 1.00 76.19 180 LEU A C 1
ATOM 1449 O O . LEU A 1 180 ? -11.412 -7.217 23.508 1.00 76.19 180 LEU A O 1
ATOM 1453 N N . ASN A 1 181 ? -9.260 -7.605 23.062 1.00 77.62 181 ASN A N 1
ATOM 1454 C CA . ASN A 1 181 ? -9.514 -8.935 22.516 1.00 77.62 181 ASN A CA 1
ATOM 1455 C C . ASN A 1 181 ? -9.960 -9.902 23.634 1.00 77.62 181 ASN A C 1
ATOM 1457 O O . ASN A 1 181 ? -9.164 -10.190 24.523 1.00 77.62 181 ASN A O 1
ATOM 1461 N N . PRO A 1 182 ? -11.182 -10.465 23.582 1.00 74.12 182 PRO A N 1
ATOM 1462 C CA . PRO A 1 182 ? -11.707 -11.315 24.652 1.00 74.12 182 PRO A CA 1
ATOM 1463 C C . PRO A 1 182 ? -11.098 -12.728 24.681 1.00 74.12 182 PRO A C 1
ATOM 1465 O O . PRO A 1 182 ? -11.449 -13.534 25.543 1.00 74.12 182 PRO A O 1
ATOM 1468 N N . ARG A 1 183 ? -10.214 -13.080 23.736 1.00 72.62 183 ARG A N 1
ATOM 1469 C CA . ARG A 1 183 ? -9.559 -14.397 23.715 1.00 72.62 183 ARG A CA 1
ATOM 1470 C C . ARG A 1 183 ? -8.775 -14.661 24.997 1.00 72.62 183 ARG A C 1
ATOM 1472 O O . ARG A 1 183 ? -8.123 -13.767 25.525 1.00 72.62 183 ARG A O 1
ATOM 1479 N N . ASN A 1 184 ? -8.800 -15.924 25.431 1.00 75.38 184 ASN A N 1
ATOM 1480 C CA . ASN A 1 184 ? -8.074 -16.412 26.606 1.00 75.38 184 ASN A CA 1
ATOM 1481 C C . ASN A 1 184 ? -8.290 -15.520 27.843 1.00 75.38 184 ASN A C 1
ATOM 1483 O O . ASN A 1 184 ? -7.325 -15.167 28.512 1.00 75.38 184 ASN A O 1
ATOM 1487 N N . SER A 1 185 ? -9.544 -15.125 28.099 1.00 75.88 185 SER A N 1
ATOM 1488 C CA . SER A 1 185 ? -9.915 -14.221 29.198 1.00 75.88 185 SER A CA 1
ATOM 1489 C C . SER A 1 185 ? -9.147 -12.898 29.161 1.00 75.88 185 SER A C 1
ATOM 1491 O O . SER A 1 185 ? -8.514 -12.501 30.132 1.00 75.88 185 SER A O 1
ATOM 1493 N N . PHE A 1 186 ? -9.184 -12.222 28.009 1.00 78.25 186 PHE A N 1
ATOM 1494 C CA . PHE A 1 186 ? -8.507 -10.939 27.809 1.00 78.25 186 PHE A CA 1
ATOM 1495 C C . PHE A 1 186 ? -6.986 -10.997 28.050 1.00 78.25 186 PHE A C 1
ATOM 1497 O O . PHE A 1 186 ? -6.398 -10.074 28.605 1.00 78.25 186 PHE A O 1
ATOM 1504 N N . SER A 1 187 ? -6.304 -12.053 27.591 1.00 76.69 187 SER A N 1
ATOM 1505 C CA . SER A 1 187 ? -4.857 -12.223 27.827 1.00 76.69 187 SER A CA 1
ATOM 1506 C C . SER A 1 187 ? -3.976 -11.113 27.233 1.00 76.69 187 SER A C 1
ATOM 1508 O O . SER A 1 187 ? -2.819 -10.976 27.616 1.00 76.69 187 SER A O 1
ATOM 1510 N N . SER A 1 188 ? -4.487 -10.351 26.260 1.00 78.12 188 SER A N 1
ATOM 1511 C CA . SER A 1 188 ? -3.803 -9.205 25.645 1.00 78.12 188 SER A CA 1
ATOM 1512 C C . SER A 1 188 ? -4.204 -7.856 26.257 1.00 78.12 188 SER A C 1
ATOM 1514 O O . SER A 1 188 ? -3.866 -6.815 25.692 1.00 78.12 188 SER A O 1
ATOM 1516 N N . PHE A 1 189 ? -4.928 -7.851 27.382 1.00 81.62 189 PHE A N 1
ATOM 1517 C CA . PHE A 1 189 ? -5.388 -6.635 28.046 1.00 81.62 189 PHE A CA 1
ATOM 1518 C C . PHE A 1 189 ? -4.217 -5.819 28.582 1.00 81.62 189 PHE A C 1
ATOM 1520 O O . PHE A 1 189 ? -3.484 -6.243 29.472 1.00 81.62 189 PHE A O 1
ATOM 1527 N N . LEU A 1 190 ? -4.053 -4.616 28.039 1.00 84.06 190 LEU A N 1
ATOM 1528 C CA . LEU A 1 190 ? -3.024 -3.670 28.445 1.00 84.06 190 LEU A CA 1
ATOM 1529 C C . LEU A 1 190 ? -3.682 -2.324 28.719 1.00 84.06 190 LEU A C 1
ATOM 1531 O O . LEU A 1 190 ? -4.105 -1.631 27.795 1.00 84.06 190 LEU A O 1
ATOM 1535 N N . VAL A 1 191 ? -3.739 -1.953 29.999 1.00 85.12 191 VAL A N 1
ATOM 1536 C CA . VAL A 1 191 ? -4.358 -0.704 30.470 1.00 85.12 191 VAL A CA 1
ATOM 1537 C C . VAL A 1 191 ? -3.763 0.502 29.749 1.00 85.12 191 VAL A C 1
ATOM 1539 O O . VAL A 1 191 ? -4.511 1.313 29.215 1.00 85.12 191 VAL A O 1
ATOM 1542 N N . ASP A 1 192 ? -2.436 0.571 29.629 1.00 86.00 192 ASP A N 1
ATOM 1543 C CA . ASP A 1 192 ? -1.752 1.699 28.983 1.00 86.00 192 ASP A CA 1
ATOM 1544 C C . ASP A 1 192 ? -2.160 1.866 27.511 1.00 86.00 192 ASP A C 1
ATOM 1546 O O . ASP A 1 192 ? -2.263 2.981 27.009 1.00 86.00 192 ASP A O 1
ATOM 1550 N N . LYS A 1 193 ? -2.455 0.761 26.811 1.00 85.44 193 LYS A N 1
ATOM 1551 C CA . LYS A 1 193 ? -2.929 0.795 25.420 1.00 85.44 193 LYS A CA 1
ATOM 1552 C C . LYS A 1 193 ? -4.367 1.302 25.319 1.00 85.44 193 LYS A C 1
ATOM 1554 O O . LYS A 1 193 ? -4.698 2.003 24.372 1.00 85.44 193 LYS A O 1
ATOM 1559 N N . LEU A 1 194 ? -5.217 0.985 26.288 1.00 84.75 194 LEU A N 1
ATOM 1560 C CA . LEU A 1 194 ? -6.602 1.462 26.322 1.00 84.75 194 LEU A CA 1
ATOM 1561 C C . LEU A 1 194 ? -6.705 2.925 26.762 1.00 84.75 194 LEU A C 1
ATOM 1563 O O . LEU A 1 194 ? -7.519 3.666 26.222 1.00 84.75 194 LEU A O 1
ATOM 1567 N N . VAL A 1 195 ? -5.838 3.362 27.674 1.00 86.75 195 VAL A N 1
ATOM 1568 C CA . VAL A 1 195 ? -5.684 4.784 28.015 1.00 86.75 195 VAL A CA 1
ATOM 1569 C C . VAL A 1 195 ? -5.201 5.551 26.790 1.00 86.75 195 VAL A C 1
ATOM 1571 O O . VAL A 1 195 ? -5.796 6.560 26.427 1.00 86.75 195 VAL A O 1
ATOM 1574 N N . ARG A 1 196 ? -4.208 5.014 26.068 1.00 85.38 196 ARG A N 1
ATOM 1575 C CA . ARG A 1 196 ? -3.761 5.601 24.805 1.00 85.38 196 ARG A CA 1
ATOM 1576 C C . ARG A 1 196 ? -4.878 5.677 23.759 1.00 85.38 196 ARG A C 1
ATOM 1578 O O . ARG A 1 196 ? -4.967 6.665 23.041 1.00 85.38 196 ARG A O 1
ATOM 1585 N N . LEU A 1 197 ? -5.763 4.678 23.694 1.00 83.31 197 LEU A N 1
ATOM 1586 C CA . LEU A 1 197 ? -6.953 4.731 22.837 1.00 83.31 197 LEU A CA 1
ATOM 1587 C C . LEU A 1 197 ? -7.879 5.893 23.215 1.00 83.31 197 LEU A C 1
ATOM 1589 O O . LEU A 1 197 ? -8.366 6.582 22.325 1.00 83.31 197 LEU A O 1
ATOM 1593 N N . ALA A 1 198 ? -8.108 6.121 24.510 1.00 82.81 198 ALA A N 1
ATOM 1594 C CA . ALA A 1 198 ? -8.914 7.244 24.982 1.00 82.81 198 ALA A CA 1
ATOM 1595 C C . ALA A 1 198 ? -8.256 8.600 24.677 1.00 82.81 198 ALA A C 1
ATOM 1597 O O . ALA A 1 198 ? -8.954 9.540 24.322 1.00 82.81 198 ALA A O 1
ATOM 1598 N N . GLU A 1 199 ? -6.922 8.693 24.720 1.00 83.94 199 GLU A N 1
ATOM 1599 C CA . GLU A 1 199 ? -6.186 9.896 24.299 1.00 83.94 199 GLU A CA 1
ATOM 1600 C C . GLU A 1 199 ? -6.313 10.178 22.792 1.00 83.94 199 GLU A C 1
ATOM 1602 O O . GLU A 1 199 ? -6.397 11.337 22.392 1.00 83.94 199 GLU A O 1
ATOM 1607 N N . ILE A 1 200 ? -6.357 9.140 21.944 1.00 80.75 200 ILE A N 1
ATOM 1608 C CA . ILE A 1 200 ? -6.613 9.300 20.498 1.00 80.75 200 ILE A CA 1
ATOM 1609 C C . ILE A 1 200 ? -8.006 9.910 20.259 1.00 80.75 200 ILE A C 1
ATOM 1611 O O . ILE A 1 200 ? -8.185 10.675 19.314 1.00 80.75 200 ILE A O 1
ATOM 1615 N N . TYR A 1 201 ? -8.967 9.605 21.133 1.00 79.81 201 TYR A N 1
ATOM 1616 C CA . TYR A 1 201 ? -10.330 10.141 21.134 1.00 79.81 201 TYR A CA 1
ATOM 1617 C C . TYR A 1 201 ? -10.545 11.181 22.244 1.00 79.81 201 TYR A C 1
ATOM 1619 O O . TYR A 1 201 ? -11.629 11.260 22.810 1.00 79.81 201 TYR A O 1
ATOM 1627 N N . ALA A 1 202 ? -9.530 11.988 22.578 1.00 80.75 202 ALA A N 1
ATOM 1628 C CA . ALA A 1 202 ? -9.601 12.903 23.722 1.00 80.75 202 ALA A CA 1
ATOM 1629 C C . ALA A 1 202 ? -10.771 13.906 23.658 1.00 80.75 202 ALA A C 1
ATOM 1631 O O . ALA A 1 202 ? -11.227 14.356 24.701 1.00 80.75 202 ALA A O 1
ATOM 1632 N N . GLU A 1 203 ? -11.283 14.235 22.465 1.00 80.62 203 GLU A N 1
ATOM 1633 C CA . GLU A 1 203 ? -12.472 15.089 22.300 1.00 80.62 203 GLU A CA 1
ATOM 1634 C C . GLU A 1 203 ? -13.766 14.445 22.835 1.00 80.62 203 GLU A C 1
ATOM 1636 O O . GLU A 1 203 ? -14.705 15.160 23.184 1.00 80.62 203 GLU A O 1
ATOM 1641 N N . ASP A 1 204 ? -13.808 13.112 22.944 1.00 80.25 204 ASP A N 1
ATOM 1642 C CA . ASP A 1 204 ? -14.959 12.350 23.440 1.00 80.25 204 ASP A CA 1
ATOM 1643 C C . ASP A 1 204 ? -14.940 12.161 24.973 1.00 80.25 204 ASP A C 1
ATOM 1645 O O . ASP A 1 204 ? -15.911 11.660 25.548 1.00 80.25 204 ASP A O 1
ATOM 1649 N N . PHE A 1 205 ? -13.857 12.553 25.657 1.00 75.69 205 PHE A N 1
ATOM 1650 C CA . PHE A 1 205 ? -13.681 12.363 27.099 1.00 75.69 205 PHE A CA 1
ATOM 1651 C C . PHE A 1 205 ? -13.400 13.681 27.825 1.00 75.69 205 PHE A C 1
ATOM 1653 O O . PHE A 1 205 ? -12.641 14.528 27.367 1.00 75.69 205 PHE A O 1
ATOM 1660 N N . ASP A 1 206 ? -13.955 13.824 29.030 1.00 80.19 206 ASP A N 1
ATOM 1661 C CA . ASP A 1 206 ? -13.500 14.863 29.953 1.00 80.19 206 ASP A CA 1
ATOM 1662 C C . ASP A 1 206 ? -12.118 14.498 30.522 1.00 80.19 206 ASP A C 1
ATOM 1664 O O . ASP A 1 206 ? -11.803 13.321 30.731 1.00 80.19 206 ASP A O 1
ATOM 1668 N N . VAL A 1 207 ? -11.304 15.508 30.836 1.00 79.56 207 VAL A N 1
ATOM 1669 C CA . VAL A 1 207 ? -9.958 15.331 31.409 1.00 79.56 207 VAL A CA 1
ATOM 1670 C C . VAL A 1 207 ? -10.029 14.519 32.706 1.00 79.56 207 VAL A C 1
ATOM 1672 O O . VAL A 1 207 ? -9.169 13.675 32.962 1.00 79.56 207 VAL A O 1
ATOM 1675 N N . GLY A 1 208 ? -11.090 14.717 33.498 1.00 78.62 208 GLY A N 1
ATOM 1676 C CA . GLY A 1 208 ? -11.356 13.928 34.699 1.00 78.62 208 GLY A CA 1
ATOM 1677 C C . GLY A 1 208 ? -11.588 12.441 34.412 1.00 78.62 208 GLY A C 1
ATOM 1678 O O . GLY A 1 208 ? -11.087 11.597 35.152 1.00 78.62 208 GLY A O 1
ATOM 1679 N N . HIS A 1 209 ? -12.276 12.101 33.318 1.00 75.69 209 HIS A N 1
ATOM 1680 C CA . HIS A 1 209 ? -12.512 10.707 32.934 1.00 75.69 209 HIS A CA 1
ATOM 1681 C C . HIS A 1 209 ? -11.224 10.013 32.480 1.00 75.69 209 HIS A C 1
ATOM 1683 O O . HIS A 1 209 ? -10.965 8.895 32.916 1.00 75.69 209 HIS A O 1
ATOM 1689 N N . ILE A 1 210 ? -10.368 10.677 31.690 1.00 77.75 210 ILE A N 1
ATOM 1690 C CA . ILE A 1 210 ? -9.078 10.098 31.264 1.00 77.75 210 ILE A CA 1
ATOM 1691 C C . ILE A 1 210 ? -8.168 9.811 32.473 1.00 77.75 210 ILE A C 1
ATOM 1693 O O . ILE A 1 210 ? -7.485 8.790 32.495 1.00 77.75 210 ILE A O 1
ATOM 1697 N N . LEU A 1 211 ? -8.185 10.663 33.507 1.00 83.75 211 LEU A N 1
ATOM 1698 C CA . LEU A 1 211 ? -7.374 10.478 34.720 1.00 83.75 211 LEU A CA 1
ATOM 1699 C C . LEU A 1 211 ? -7.801 9.270 35.568 1.00 83.75 211 LEU A C 1
ATOM 1701 O O . LEU A 1 211 ? -6.957 8.646 36.213 1.00 83.75 211 LEU A O 1
ATOM 1705 N N . VAL A 1 212 ? -9.096 8.948 35.592 1.00 86.88 212 VAL A N 1
ATOM 1706 C CA . VAL A 1 212 ? -9.651 7.858 36.416 1.00 86.88 212 VAL A CA 1
ATOM 1707 C C . VAL A 1 212 ? -9.683 6.524 35.656 1.00 86.88 212 VAL A C 1
ATOM 1709 O O . VAL A 1 212 ? -9.558 5.459 36.270 1.00 86.88 212 VAL A O 1
ATOM 1712 N N . LEU A 1 213 ? -9.725 6.578 34.321 1.00 84.50 213 LEU A N 1
ATOM 1713 C CA . LEU A 1 213 ? -9.785 5.431 33.413 1.00 84.50 213 LEU A CA 1
ATOM 1714 C C . LEU A 1 213 ? -8.760 4.309 33.701 1.00 84.50 213 LEU A C 1
ATOM 1716 O O . LEU A 1 213 ? -9.157 3.142 33.672 1.00 84.50 213 LEU A O 1
ATOM 1720 N N . PRO A 1 214 ? -7.471 4.568 34.026 1.00 88.56 214 PRO A N 1
ATOM 1721 C CA . PRO A 1 214 ? -6.526 3.490 34.324 1.00 88.56 214 PRO A CA 1
ATOM 1722 C C . PRO A 1 214 ? -6.954 2.628 35.519 1.00 88.56 214 PRO A C 1
ATOM 1724 O O . PRO A 1 214 ? -6.735 1.416 35.517 1.00 88.56 214 PRO A O 1
ATOM 1727 N N . SER A 1 215 ? -7.557 3.241 36.541 1.00 85.62 215 SER A N 1
ATOM 1728 C CA . SER A 1 215 ? -8.026 2.545 37.744 1.00 85.62 215 SER A CA 1
ATOM 1729 C C . SER A 1 215 ? -9.267 1.706 37.444 1.00 85.62 215 SER A C 1
ATOM 1731 O O . SER A 1 215 ? -9.317 0.537 37.824 1.00 85.62 215 SER A O 1
ATOM 1733 N N . GLU A 1 216 ? -10.219 2.262 36.689 1.00 84.25 216 GLU A N 1
ATOM 1734 C CA . GLU A 1 216 ? -11.441 1.562 36.269 1.00 84.25 216 GLU A CA 1
ATOM 1735 C C . GLU A 1 216 ? -11.136 0.357 35.376 1.00 84.25 216 GLU A C 1
ATOM 1737 O O . GLU A 1 216 ? -11.691 -0.724 35.567 1.00 84.25 216 GLU A O 1
ATOM 1742 N N . LEU A 1 217 ? -10.199 0.502 34.434 1.00 85.69 217 LEU A N 1
ATOM 1743 C CA . LEU A 1 217 ? -9.776 -0.586 33.552 1.00 85.69 217 LEU A CA 1
ATOM 1744 C C . LEU A 1 217 ? -9.095 -1.730 34.318 1.00 85.69 217 LEU A C 1
ATOM 1746 O O . LEU A 1 217 ? -9.290 -2.898 33.978 1.00 85.69 217 LEU A O 1
ATOM 1750 N N . ARG A 1 218 ? -8.310 -1.420 35.359 1.00 85.88 218 ARG A N 1
ATOM 1751 C CA . ARG A 1 218 ? -7.704 -2.441 36.232 1.00 85.88 218 ARG A CA 1
ATOM 1752 C C . ARG A 1 218 ? -8.761 -3.189 37.034 1.00 85.88 218 ARG A C 1
ATOM 1754 O O . ARG A 1 218 ? -8.682 -4.409 37.147 1.00 85.88 218 ARG A O 1
ATOM 1761 N N . GLU A 1 219 ? -9.746 -2.472 37.566 1.00 83.31 219 GLU A N 1
ATOM 1762 C CA . GLU A 1 219 ? -10.850 -3.087 38.297 1.00 83.31 219 GLU A CA 1
ATOM 1763 C C . GLU A 1 219 ? -11.720 -3.956 37.382 1.00 83.31 219 GLU A C 1
ATOM 1765 O O . GLU A 1 219 ? -12.097 -5.063 37.765 1.00 83.31 219 GLU A O 1
ATOM 1770 N N . PHE A 1 220 ? -11.980 -3.503 36.153 1.00 82.88 220 PHE A N 1
ATOM 1771 C CA . PHE A 1 220 ? -12.653 -4.298 35.131 1.00 82.88 220 PHE A CA 1
ATOM 1772 C C . PHE A 1 220 ? -11.909 -5.610 34.869 1.00 82.88 220 PHE A C 1
ATOM 1774 O O . PHE A 1 220 ? -12.513 -6.670 34.979 1.00 82.88 220 PHE A O 1
ATOM 1781 N N . HIS A 1 221 ? -10.601 -5.567 34.598 1.00 78.31 221 HIS A N 1
ATOM 1782 C CA . HIS A 1 221 ? -9.828 -6.781 34.318 1.00 78.31 221 HIS A CA 1
ATOM 1783 C C . HIS A 1 221 ? -9.774 -7.751 35.506 1.00 78.31 221 HIS A C 1
ATOM 1785 O O . HIS A 1 221 ? -9.740 -8.955 35.307 1.00 78.31 221 HIS A O 1
ATOM 1791 N N . PHE A 1 222 ? -9.815 -7.255 36.746 1.00 77.69 222 PHE A N 1
ATOM 1792 C CA . PHE A 1 222 ? -9.876 -8.121 37.927 1.00 77.69 222 PHE A CA 1
ATOM 1793 C C . PHE A 1 222 ? -11.210 -8.883 38.053 1.00 77.69 222 PHE A C 1
ATOM 1795 O O . PHE A 1 222 ? -11.279 -9.910 38.726 1.00 77.69 222 PHE A O 1
ATOM 1802 N N . ARG A 1 223 ? -12.286 -8.370 37.444 1.00 73.19 223 ARG A N 1
ATOM 1803 C CA . ARG A 1 223 ? -13.643 -8.930 37.541 1.00 73.19 223 ARG A CA 1
ATOM 1804 C C . ARG A 1 223 ? -13.997 -9.913 36.417 1.00 73.19 223 ARG A C 1
ATOM 1806 O O . ARG A 1 223 ? -15.043 -10.555 36.532 1.00 73.19 223 ARG A O 1
ATOM 1813 N N . VAL A 1 224 ? -13.196 -10.005 35.352 1.00 63.00 224 VAL A N 1
ATOM 1814 C CA . VAL A 1 224 ? -13.473 -10.800 34.134 1.00 63.00 224 VAL A CA 1
ATOM 1815 C C . VAL A 1 224 ? -12.399 -11.858 33.933 1.00 63.00 224 VAL A C 1
ATOM 1817 O O . VAL A 1 224 ? -12.771 -13.005 33.600 1.00 63.00 224 VAL A O 1
#

InterPro domains:
  IPR025398 ZMYM1-like, RNase-like domain [PF14291] (1-66)
  IPR055298 AtLOH3-like [PTHR11697] (65-218)

Foldseek 3Di:
DWDKDWDADPVRDID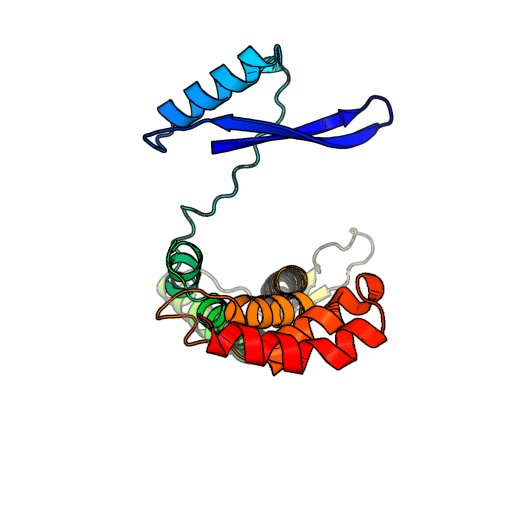IDTQDDDDFPDPDPVRVVVSVVVSCVVVVHDPVPDPDDDDPPLPPPPDPLCPVLSVQVPDPPHLLLVNLVVLVVSLVVLVCCLPPVPVVVVVVVVVVCVVVVNDDDDQQDWDAAPPDDPVDRPTDGNVCRCNPVPRNVVSVVVSVVSCVVCPPLNSLLSLLVSCVPPPPNSPSNDLVSVLVNCVSVVVVDDPVCSVCSSVVSVVVSVVD

Radius of gyration: 25.44 Å; chains: 1; bounding box: 59×41×66 Å

Organism: NCBI:txid206008

pLDDT: mean 79.18, std 13.9, range [41.06, 95.88]

Secondary structure (DSSP, 8-state):
-EEEEEEE-TTS-EEEEEEEE---S---HHHHHHHHHHHHHHTT--GGG--------TT----TTSHHHHHHHT-TT--HHHHHHHHHHHHHHHHHHHHHSHHHHHHHHHHHHHHTTPPPPPTTSEEEPTT--TT---EEEHHHIIIIIIIIHHHHHHHHHHHHHT-HHHHHHHHHHHTT--HHHHTT--HHHHHHHHHHTGGGS-HHHHHHHHHHHHHHHHH-